Protein AF-A0A7S3MAE5-F1 (afdb_monomer)

Nearest PDB structures (foldseek):
  1v18-assembly1_A  TM=5.798E-01  e=2.190E-03  Mus musculus
  4ev9-assembly1_A  TM=6.080E-01  e=3.675E-03  Mus musculus
  1g3j-assembly1_A  TM=5.893E-01  e=3.520E-03  Homo sapiens
  1i7x-assembly1_A  TM=5.727E-01  e=1.285E-02  Mus musculus
  2z6g-assembly1_A  TM=5.104E-01  e=5.419E-03  Danio rerio

Structure (mmCIF, N/CA/C/O backbone):
data_AF-A0A7S3MAE5-F1
#
_entry.id   AF-A0A7S3MAE5-F1
#
loop_
_atom_site.group_PDB
_atom_site.id
_atom_site.type_symbol
_atom_site.label_atom_id
_atom_site.label_alt_id
_atom_site.label_comp_id
_atom_site.label_asym_id
_atom_site.label_entity_id
_atom_site.label_seq_id
_atom_site.pdbx_PDB_ins_code
_atom_site.Cartn_x
_atom_site.Cartn_y
_atom_site.Cartn_z
_atom_site.occupancy
_atom_site.B_iso_or_equiv
_atom_site.auth_seq_id
_atom_site.auth_comp_id
_atom_site.auth_asym_id
_atom_site.auth_atom_id
_atom_site.pdbx_PDB_model_num
ATOM 1 N N . GLY A 1 1 ? -24.961 5.293 32.831 1.00 80.75 1 GLY A N 1
ATOM 2 C CA . GLY A 1 1 ? -24.170 4.052 32.929 1.00 80.75 1 GLY A CA 1
ATOM 3 C C . GLY A 1 1 ? -23.014 4.061 31.948 1.00 80.75 1 GLY A C 1
ATOM 4 O O . GLY A 1 1 ? -22.054 4.771 32.195 1.00 80.75 1 GLY A O 1
ATOM 5 N N . LYS A 1 2 ? -23.144 3.361 30.811 1.00 87.31 2 LYS A N 1
ATOM 6 C CA . LYS A 1 2 ? -22.060 3.075 29.839 1.00 87.31 2 LYS A CA 1
ATOM 7 C C . LYS A 1 2 ? -21.151 4.261 29.472 1.00 87.31 2 LYS A C 1
ATOM 9 O O . LYS A 1 2 ? -19.937 4.125 29.546 1.00 87.31 2 LYS A O 1
ATOM 14 N N . LEU A 1 3 ? -21.720 5.426 29.139 1.00 88.69 3 LEU A N 1
ATOM 15 C CA . LEU A 1 3 ? -20.933 6.616 28.774 1.00 88.69 3 LEU A CA 1
ATOM 16 C C . LEU A 1 3 ? -20.033 7.115 29.919 1.00 88.69 3 LEU A C 1
ATOM 18 O O . LEU A 1 3 ? -18.898 7.508 29.683 1.00 88.69 3 LEU A O 1
ATOM 22 N N . LEU A 1 4 ? -20.531 7.099 31.157 1.00 90.81 4 LEU A N 1
ATOM 23 C CA . LEU A 1 4 ? -19.737 7.500 32.318 1.00 90.81 4 LEU A CA 1
ATOM 24 C C . LEU A 1 4 ? -18.592 6.505 32.542 1.00 90.81 4 LEU A C 1
ATOM 26 O O . LEU A 1 4 ? -17.452 6.917 32.712 1.00 90.81 4 LEU A O 1
ATOM 30 N N . THR A 1 5 ? -18.889 5.204 32.459 1.00 89.25 5 THR A N 1
ATOM 31 C CA . THR A 1 5 ? -17.893 4.135 32.591 1.00 89.25 5 THR A CA 1
ATOM 32 C C . THR A 1 5 ? -16.776 4.268 31.560 1.00 89.25 5 THR A C 1
ATOM 34 O O . THR A 1 5 ? -15.610 4.235 31.939 1.00 89.25 5 THR A O 1
ATOM 37 N N . ILE A 1 6 ? -17.102 4.473 30.277 1.00 93.50 6 ILE A N 1
ATOM 38 C CA . ILE A 1 6 ? -16.064 4.578 29.245 1.00 93.50 6 ILE A CA 1
ATOM 39 C C . ILE A 1 6 ? -15.251 5.873 29.358 1.00 93.50 6 ILE A C 1
ATOM 41 O O . ILE A 1 6 ? -14.051 5.848 29.128 1.00 93.50 6 ILE A O 1
ATOM 45 N N . LYS A 1 7 ? -15.856 6.989 29.789 1.00 91.69 7 LYS A N 1
ATOM 46 C CA . LYS A 1 7 ? -15.109 8.227 30.074 1.00 91.69 7 LYS A CA 1
ATOM 47 C C . LYS A 1 7 ? -14.104 8.036 31.209 1.00 91.69 7 LYS A C 1
ATOM 49 O O . LYS A 1 7 ? -12.976 8.507 31.113 1.00 91.69 7 LYS A O 1
ATOM 54 N N . ILE A 1 8 ? -14.507 7.329 32.265 1.00 89.56 8 ILE A N 1
ATOM 55 C CA . ILE A 1 8 ? -13.621 6.984 33.380 1.00 89.56 8 ILE A CA 1
ATOM 56 C C . ILE A 1 8 ? -12.473 6.103 32.879 1.00 89.56 8 ILE A C 1
ATOM 58 O O . ILE A 1 8 ? -11.316 6.432 33.118 1.00 89.56 8 ILE A O 1
ATOM 62 N N . ILE A 1 9 ? -12.782 5.038 32.131 1.00 89.69 9 ILE A N 1
ATOM 63 C CA . ILE A 1 9 ? -11.780 4.158 31.510 1.00 89.69 9 ILE A CA 1
ATOM 64 C C . ILE A 1 9 ? -10.793 4.957 30.649 1.00 89.69 9 ILE A C 1
ATOM 66 O O . ILE A 1 9 ? -9.587 4.816 30.821 1.00 89.69 9 ILE A O 1
ATOM 70 N N . HIS A 1 10 ? -11.294 5.820 29.767 1.00 90.88 10 HIS A N 1
ATOM 71 C CA . HIS A 1 10 ? -10.468 6.647 28.892 1.00 90.88 10 HIS A CA 1
ATOM 72 C C . HIS A 1 10 ? -9.502 7.531 29.692 1.00 90.88 10 HIS A C 1
ATOM 74 O O . HIS A 1 10 ? -8.316 7.585 29.387 1.00 90.88 10 HIS A O 1
ATOM 80 N N . ASN A 1 11 ? -9.979 8.170 30.764 1.00 87.56 11 ASN A N 1
ATOM 81 C CA . ASN A 1 11 ? -9.131 8.996 31.625 1.00 87.56 11 ASN A CA 1
ATOM 82 C C . ASN A 1 11 ? -8.084 8.177 32.395 1.00 87.56 11 ASN A C 1
ATOM 84 O O . ASN A 1 11 ? -6.965 8.650 32.577 1.00 87.56 11 ASN A O 1
ATOM 88 N N . PHE A 1 12 ? -8.419 6.959 32.833 1.00 85.00 12 PHE A N 1
ATOM 89 C CA . PHE A 1 12 ? -7.442 6.053 33.447 1.00 85.00 12 PHE A CA 1
ATOM 90 C C . PHE A 1 12 ? -6.348 5.641 32.461 1.00 85.00 12 PHE A C 1
ATOM 92 O O . PHE A 1 12 ? -5.179 5.564 32.836 1.00 85.00 12 PHE A O 1
ATOM 99 N N . MET A 1 13 ? -6.707 5.442 31.193 1.00 84.06 13 MET A N 1
ATOM 100 C CA . MET A 1 13 ? -5.747 5.105 30.146 1.00 84.06 13 MET A CA 1
ATOM 101 C C . MET A 1 13 ? -4.757 6.234 29.851 1.00 84.06 13 MET A C 1
ATOM 103 O O . MET A 1 13 ? -3.640 5.953 29.428 1.00 84.06 13 MET A O 1
ATOM 107 N N . SER A 1 14 ? -5.085 7.493 30.149 1.00 77.94 14 SER A N 1
ATOM 108 C CA . SER A 1 14 ? -4.135 8.612 30.060 1.00 77.94 14 SER A CA 1
ATOM 109 C C . SER A 1 14 ? -2.916 8.456 30.987 1.00 77.94 14 SER A C 1
ATOM 111 O O . SER A 1 14 ? -1.881 9.066 30.738 1.00 77.94 14 SER A O 1
ATOM 113 N N . ALA A 1 15 ? -3.024 7.635 32.040 1.00 79.25 15 ALA A N 1
ATOM 114 C CA . ALA A 1 15 ? -1.955 7.303 32.987 1.00 79.25 15 ALA A CA 1
ATOM 115 C C . ALA A 1 15 ? -1.579 5.808 32.921 1.00 79.25 15 ALA A C 1
ATOM 117 O O . ALA A 1 15 ? -1.273 5.175 33.939 1.00 79.25 15 ALA A O 1
ATOM 118 N N . SER A 1 16 ? -1.622 5.226 31.720 1.00 73.56 16 SER A N 1
ATOM 119 C CA . SER A 1 16 ? -1.528 3.781 31.491 1.00 73.56 16 SER A CA 1
ATOM 120 C C . SER A 1 16 ? -0.290 3.112 32.097 1.00 73.56 16 SER A C 1
ATOM 122 O O . SER A 1 16 ? -0.386 1.968 32.547 1.00 73.56 16 SER A O 1
ATOM 124 N N . SER A 1 17 ? 0.852 3.800 32.180 1.00 75.25 17 SER A N 1
ATOM 125 C CA . SER A 1 17 ? 2.107 3.273 32.744 1.00 75.25 17 SER A CA 1
ATOM 126 C C . SER A 1 17 ? 1.988 2.810 34.201 1.00 75.25 17 SER A C 1
ATOM 128 O O . SER A 1 17 ? 2.774 1.979 34.649 1.00 75.25 17 SER A O 1
ATOM 130 N N . THR A 1 18 ? 0.983 3.298 34.931 1.00 82.44 18 THR A N 1
ATOM 131 C CA . THR A 1 18 ? 0.720 2.938 36.334 1.00 82.44 18 THR A CA 1
ATOM 132 C C . THR A 1 18 ? -0.248 1.761 36.499 1.00 82.44 18 THR A C 1
ATOM 134 O O . THR A 1 18 ? -0.399 1.228 37.598 1.00 82.44 18 THR A O 1
ATOM 137 N N . MET A 1 19 ? -0.902 1.317 35.419 1.00 88.00 19 MET A N 1
ATOM 138 C CA . MET A 1 19 ? -1.870 0.221 35.467 1.00 88.00 19 MET A CA 1
ATOM 139 C C . MET A 1 19 ? -1.184 -1.144 35.480 1.00 88.00 19 MET A C 1
ATOM 141 O O . MET A 1 19 ? -0.329 -1.439 34.642 1.00 88.00 19 MET A O 1
ATOM 145 N N . THR A 1 20 ? -1.648 -2.032 36.360 1.00 91.50 20 THR A N 1
ATOM 146 C CA . THR A 1 20 ? -1.251 -3.447 36.340 1.00 91.50 20 THR A CA 1
ATOM 147 C C . THR A 1 20 ? -1.777 -4.157 35.084 1.00 91.50 20 THR A C 1
ATOM 149 O O . THR A 1 20 ? -2.743 -3.712 34.458 1.00 91.50 20 THR A O 1
ATOM 152 N N . LYS A 1 21 ? -1.178 -5.300 34.714 1.00 92.25 21 LYS A N 1
ATOM 153 C CA . LYS A 1 21 ? -1.652 -6.113 33.573 1.00 92.25 21 LYS A CA 1
ATOM 154 C C . LYS A 1 21 ? -3.111 -6.558 33.732 1.00 92.25 21 LYS A C 1
ATOM 156 O O . LYS A 1 21 ? -3.867 -6.460 32.775 1.00 92.25 21 LYS A O 1
ATOM 161 N N . ALA A 1 22 ? -3.514 -6.962 34.938 1.00 93.88 22 ALA A N 1
ATOM 162 C CA . ALA A 1 22 ? -4.886 -7.384 35.226 1.00 93.88 22 ALA A CA 1
ATOM 163 C C . ALA A 1 22 ? -5.899 -6.237 35.065 1.00 93.88 22 ALA A C 1
ATOM 165 O O . ALA A 1 22 ? -6.974 -6.432 34.501 1.00 93.88 22 ALA A O 1
ATOM 166 N N . MET A 1 23 ? -5.544 -5.025 35.513 1.00 93.38 23 MET A N 1
ATOM 167 C CA . MET A 1 23 ? -6.382 -3.841 35.301 1.00 93.38 23 MET A CA 1
ATOM 168 C C . MET A 1 23 ? -6.520 -3.530 33.812 1.00 93.38 23 MET A C 1
ATOM 170 O O . MET A 1 23 ? -7.631 -3.313 33.341 1.00 93.38 23 MET A O 1
ATOM 174 N N . PHE A 1 24 ? -5.411 -3.558 33.068 1.00 94.38 24 PHE A N 1
ATOM 175 C CA . PHE A 1 24 ? -5.425 -3.325 31.625 1.00 94.38 24 PHE A CA 1
ATOM 176 C C . PHE A 1 24 ? -6.313 -4.341 30.898 1.00 94.38 24 PHE A C 1
ATOM 178 O O . PHE A 1 24 ?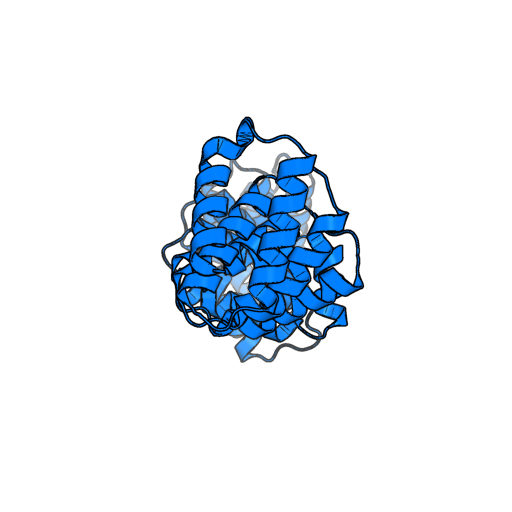 -7.178 -3.952 30.119 1.00 94.38 24 PHE A O 1
ATOM 185 N N . GLU A 1 25 ? -6.152 -5.633 31.186 1.00 95.69 25 GLU A N 1
ATOM 186 C CA . GLU A 1 25 ? -6.973 -6.695 30.601 1.00 95.69 25 GLU A CA 1
ATOM 187 C C . GLU A 1 25 ? -8.469 -6.479 30.864 1.00 95.69 25 GLU A C 1
ATOM 189 O O . GLU A 1 25 ? -9.268 -6.483 29.924 1.00 95.69 25 GLU A O 1
ATOM 194 N N . MET A 1 26 ? -8.845 -6.203 32.117 1.00 95.06 26 MET A N 1
ATOM 195 C CA . MET A 1 26 ? -10.233 -5.905 32.476 1.00 95.06 26 MET A CA 1
ATOM 196 C C . MET A 1 26 ? -10.765 -4.697 31.700 1.00 95.06 26 MET A C 1
ATOM 198 O O . MET A 1 26 ? -11.881 -4.721 31.184 1.00 95.06 26 MET A O 1
ATOM 202 N N . THR A 1 27 ? -9.955 -3.651 31.561 1.00 95.25 27 THR A N 1
ATOM 203 C CA . THR A 1 27 ? -10.311 -2.448 30.813 1.00 95.25 27 THR A CA 1
ATOM 204 C C . THR A 1 27 ? -10.541 -2.730 29.321 1.00 95.25 27 THR A C 1
ATOM 206 O O . THR A 1 27 ? -11.507 -2.208 28.750 1.00 95.25 27 THR A O 1
ATOM 209 N N . VAL A 1 28 ? -9.740 -3.600 28.693 1.00 96.25 28 VAL A N 1
ATOM 210 C CA . VAL A 1 28 ? -9.968 -4.049 27.305 1.00 96.25 28 VAL A CA 1
ATOM 211 C C . VAL A 1 28 ? -11.283 -4.827 27.193 1.00 96.25 28 VAL A C 1
ATOM 213 O O . VAL A 1 28 ? -12.107 -4.536 26.320 1.00 96.25 28 VAL A O 1
ATOM 216 N N . VAL A 1 29 ? -11.520 -5.786 28.091 1.00 96.56 29 VAL A N 1
ATOM 217 C CA . VAL A 1 29 ? -12.746 -6.603 28.099 1.00 96.56 29 VAL A CA 1
ATOM 218 C C . VAL A 1 29 ? -13.988 -5.729 28.293 1.00 96.56 29 VAL A C 1
ATOM 220 O O . VAL A 1 29 ? -14.937 -5.825 27.518 1.00 96.56 29 VAL A O 1
ATOM 223 N N . MET A 1 30 ? -13.971 -4.810 29.259 1.00 96.50 30 MET A N 1
ATOM 224 C CA . MET A 1 30 ? -15.086 -3.889 29.491 1.00 96.50 30 MET A CA 1
ATOM 225 C C . MET A 1 30 ? -15.342 -2.986 28.282 1.00 96.50 30 MET A C 1
ATOM 227 O O . MET A 1 30 ? -16.490 -2.806 27.881 1.00 96.50 30 MET A O 1
ATOM 231 N N . THR A 1 31 ? -14.289 -2.433 27.674 1.00 97.31 31 THR A N 1
ATOM 232 C CA . THR A 1 31 ? -14.425 -1.554 26.503 1.00 97.31 31 THR A CA 1
ATOM 233 C C . THR A 1 31 ? -15.064 -2.292 25.329 1.00 97.31 31 THR A C 1
ATOM 235 O O . THR A 1 31 ? -16.046 -1.817 24.763 1.00 97.31 31 THR A O 1
ATOM 238 N N . THR A 1 32 ? -14.562 -3.483 24.997 1.00 97.06 32 THR A N 1
ATOM 239 C CA . THR A 1 32 ? -15.078 -4.303 23.885 1.00 97.06 32 THR A CA 1
ATOM 240 C C . THR A 1 32 ? -16.521 -4.767 24.129 1.00 97.06 32 THR A C 1
ATOM 242 O O . THR A 1 32 ? -17.349 -4.742 23.218 1.00 97.06 32 THR A O 1
ATOM 245 N N . GLN A 1 33 ? -16.897 -5.077 25.374 1.00 96.38 33 GLN A N 1
ATOM 246 C CA . GLN A 1 33 ? -18.297 -5.325 25.740 1.00 96.38 33 GLN A CA 1
ATOM 247 C C . GLN A 1 33 ? -19.184 -4.083 25.565 1.00 96.38 33 GLN A C 1
ATOM 249 O O . GLN A 1 33 ? -20.307 -4.192 25.070 1.00 96.38 33 GLN A O 1
ATOM 254 N N . ILE A 1 34 ? -18.703 -2.894 25.947 1.00 96.94 34 ILE A N 1
ATOM 255 C CA . ILE A 1 34 ? -19.463 -1.647 25.777 1.00 96.94 34 ILE A CA 1
ATOM 256 C C . ILE A 1 34 ? -19.692 -1.351 24.292 1.00 96.94 34 ILE A C 1
ATOM 258 O O . ILE A 1 34 ? -20.808 -0.951 23.957 1.00 96.94 34 ILE A O 1
ATOM 262 N N . VAL A 1 35 ? -18.706 -1.591 23.418 1.00 97.12 35 VAL A N 1
ATOM 263 C CA . VAL A 1 35 ? -18.872 -1.462 21.957 1.00 97.12 35 VAL A CA 1
ATOM 264 C C . VAL A 1 35 ? -20.048 -2.310 21.478 1.00 97.12 35 VAL A C 1
ATOM 266 O O . VAL A 1 35 ? -20.985 -1.775 20.893 1.00 97.12 35 VAL A O 1
ATOM 269 N N . ASN A 1 36 ? -20.058 -3.601 21.818 1.00 93.38 36 ASN A N 1
ATOM 270 C CA . ASN A 1 36 ? -21.101 -4.541 21.388 1.00 93.38 36 ASN A CA 1
ATOM 271 C C . ASN A 1 36 ? -22.507 -4.193 21.901 1.00 93.38 36 ASN A C 1
ATOM 273 O O . ASN A 1 36 ? -23.511 -4.565 21.297 1.00 93.38 36 ASN A O 1
ATOM 277 N N . LEU A 1 37 ? -22.599 -3.484 23.027 1.00 94.31 37 LEU A N 1
ATOM 278 C CA . LEU A 1 37 ? -23.868 -3.151 23.670 1.00 94.31 37 LEU A CA 1
ATOM 279 C C . LEU A 1 37 ? -24.317 -1.704 23.432 1.00 94.31 37 LEU A C 1
ATOM 281 O O . LEU A 1 37 ? -25.379 -1.313 23.935 1.00 94.31 37 LEU A O 1
ATOM 285 N N . SER A 1 38 ? -23.507 -0.866 22.788 1.00 92.94 38 SER A N 1
ATOM 286 C CA . SER A 1 38 ? -23.792 0.558 22.621 1.00 92.94 38 SER A CA 1
ATOM 287 C C . SER A 1 38 ? -24.291 0.863 21.215 1.00 92.94 38 SER A C 1
ATOM 289 O O . SER A 1 38 ? -23.728 0.412 20.230 1.00 92.94 38 SER A O 1
ATOM 291 N N . LYS A 1 39 ? -25.325 1.704 21.130 1.00 91.06 39 LYS A N 1
ATOM 292 C CA . LYS A 1 39 ? -25.789 2.328 19.878 1.00 91.06 39 LYS A CA 1
ATOM 293 C C . LYS A 1 39 ? -25.543 3.839 19.852 1.00 91.06 39 LYS A C 1
ATOM 295 O O . LYS A 1 39 ? -25.919 4.512 18.904 1.00 91.06 39 LYS A O 1
ATOM 300 N N . LYS A 1 40 ? -24.988 4.395 20.936 1.00 93.62 40 LYS A N 1
ATOM 301 C CA . LYS A 1 40 ? -24.759 5.837 21.073 1.00 93.62 40 LYS A CA 1
ATOM 302 C C . LYS A 1 40 ? -23.393 6.187 20.505 1.00 93.62 40 LYS A C 1
ATOM 304 O O . LYS A 1 40 ? -22.388 5.743 21.059 1.00 93.62 40 LYS A O 1
ATOM 309 N N . GLU A 1 41 ? -23.383 7.036 19.488 1.00 92.62 41 GLU A N 1
ATOM 310 C CA . GLU A 1 41 ? -22.195 7.509 18.768 1.00 92.62 41 GLU A CA 1
ATOM 311 C C . GLU A 1 41 ? -21.095 8.010 19.710 1.00 92.62 41 GLU A C 1
ATOM 313 O O . GLU A 1 41 ? -20.021 7.424 19.758 1.00 92.62 41 GLU A O 1
ATOM 318 N N . VAL A 1 42 ? -21.410 8.954 20.606 1.00 94.44 42 VAL A N 1
ATOM 319 C CA . VAL A 1 42 ? -20.448 9.475 21.600 1.00 94.44 42 VAL A CA 1
ATOM 320 C C . VAL A 1 42 ? -19.839 8.364 22.466 1.00 94.44 42 VAL A C 1
ATOM 322 O O . VAL A 1 42 ? -18.678 8.425 22.848 1.00 94.44 42 VAL A O 1
ATOM 325 N N . THR A 1 43 ? -20.604 7.320 22.806 1.00 96.19 43 THR A N 1
ATOM 326 C CA . THR A 1 43 ? -20.052 6.196 23.586 1.00 96.19 43 THR A CA 1
ATOM 327 C C . THR A 1 43 ? -19.089 5.363 22.740 1.00 96.19 43 THR A C 1
ATOM 329 O O . THR A 1 43 ? -18.049 4.955 23.251 1.00 96.19 43 THR A O 1
ATOM 332 N N . LEU A 1 44 ? -19.412 5.132 21.464 1.00 96.94 44 LEU A N 1
ATOM 333 C CA . LEU A 1 44 ? -18.556 4.404 20.524 1.00 96.94 44 LEU A CA 1
ATOM 334 C C . LEU A 1 44 ? -17.265 5.172 20.218 1.00 96.94 44 LEU A C 1
ATOM 336 O O . LEU A 1 44 ? -16.214 4.544 20.162 1.00 96.94 44 LEU A O 1
ATOM 340 N N . GLN A 1 45 ? -17.322 6.501 20.150 1.00 96.12 45 GLN A N 1
ATOM 341 C CA . GLN A 1 45 ? -16.158 7.373 19.988 1.00 96.12 45 GLN A CA 1
ATOM 342 C C . GLN A 1 45 ? -15.151 7.227 21.142 1.00 96.12 45 GLN A C 1
ATOM 344 O O . GLN A 1 45 ? -13.955 7.054 20.920 1.00 96.12 45 GLN A O 1
ATOM 349 N N . TYR A 1 46 ? -15.612 7.236 22.398 1.00 96.56 46 TYR A N 1
ATOM 350 C CA . TYR A 1 46 ? -14.717 6.978 23.535 1.00 96.56 46 TYR A CA 1
ATOM 351 C C . TYR A 1 46 ? -14.194 5.538 23.548 1.00 96.56 46 TYR A C 1
ATOM 353 O O . TYR A 1 46 ? -13.052 5.303 23.944 1.00 96.56 46 TYR A O 1
ATOM 361 N N . CYS A 1 47 ? -15.008 4.567 23.120 1.00 97.62 47 CYS A N 1
ATOM 362 C CA . CYS A 1 47 ? -14.554 3.184 23.020 1.00 97.62 47 CYS A CA 1
ATOM 363 C C . CYS A 1 47 ? -13.451 3.036 21.971 1.00 97.62 47 CYS A C 1
ATOM 365 O O . CYS A 1 47 ? -12.425 2.433 22.269 1.00 97.62 47 CYS A O 1
ATOM 367 N N . SER A 1 48 ? -13.630 3.594 20.771 1.00 97.38 48 SER A N 1
ATOM 368 C CA . SER A 1 48 ? -12.637 3.515 19.700 1.00 97.38 48 SER A CA 1
ATOM 369 C C . SER A 1 48 ? -11.331 4.203 20.099 1.00 97.38 48 SER A C 1
ATOM 371 O O . SER A 1 48 ? -10.268 3.622 19.889 1.00 97.38 48 SER A O 1
ATOM 373 N N . ALA A 1 49 ? -11.396 5.354 20.779 1.00 96.88 49 ALA A N 1
ATOM 374 C CA . ALA A 1 49 ? -10.223 6.011 21.358 1.00 96.88 49 ALA A CA 1
ATOM 375 C C . ALA A 1 49 ? -9.463 5.092 22.335 1.00 96.88 49 ALA A C 1
ATOM 377 O O . ALA A 1 49 ? -8.245 4.950 22.237 1.00 96.88 49 ALA A O 1
ATOM 378 N N . CYS A 1 50 ? -10.173 4.394 23.230 1.00 97.06 50 CYS A N 1
ATOM 379 C CA . CYS A 1 50 ? -9.551 3.428 24.141 1.00 97.06 50 CYS A CA 1
ATOM 380 C C . CYS A 1 50 ? -8.912 2.250 23.385 1.00 97.06 50 CYS A C 1
ATOM 382 O O . CYS A 1 50 ? -7.775 1.882 23.675 1.00 97.06 50 CYS A O 1
ATOM 384 N N . LEU A 1 51 ? -9.601 1.683 22.385 1.00 97.50 51 LEU A N 1
ATOM 385 C CA . LEU A 1 51 ? -9.057 0.591 21.564 1.00 97.50 51 LEU A CA 1
ATOM 386 C C . LEU A 1 51 ? -7.791 1.013 20.804 1.00 97.50 51 LEU A C 1
ATOM 388 O O . LEU A 1 51 ? -6.846 0.226 20.690 1.00 97.50 51 LEU A O 1
ATOM 392 N N . HIS A 1 52 ? -7.733 2.265 20.352 1.00 96.94 52 HIS A N 1
ATOM 393 C CA . HIS A 1 52 ? -6.536 2.821 19.737 1.00 96.94 52 HIS A CA 1
ATOM 394 C C . HIS A 1 52 ? -5.362 2.859 20.721 1.00 96.94 52 HIS A C 1
ATOM 396 O O . HIS A 1 52 ? -4.268 2.415 20.380 1.00 96.94 52 HIS A O 1
ATOM 402 N N . MET A 1 53 ? -5.590 3.293 21.964 1.00 95.69 53 MET A N 1
ATOM 403 C CA . MET A 1 53 ? -4.557 3.265 23.007 1.00 95.69 53 MET A CA 1
ATOM 404 C C . MET A 1 53 ? -4.092 1.836 23.316 1.00 95.69 53 MET A C 1
ATOM 406 O O . MET A 1 53 ? -2.890 1.594 23.405 1.00 95.69 53 MET A O 1
ATOM 410 N N . PHE A 1 54 ? -5.012 0.869 23.416 1.00 96.12 54 PHE A N 1
ATOM 411 C CA . PHE A 1 54 ? -4.645 -0.527 23.689 1.00 96.12 54 PHE A CA 1
ATOM 412 C C . PHE A 1 54 ? -3.778 -1.130 22.586 1.00 96.12 54 PHE A C 1
ATOM 414 O O . PHE A 1 54 ? -2.804 -1.823 22.873 1.00 96.12 54 PHE A O 1
ATOM 421 N N . THR A 1 55 ? -4.135 -0.884 21.325 1.00 96.69 55 THR A N 1
ATOM 422 C CA . THR A 1 55 ? -3.385 -1.409 20.174 1.00 96.69 55 THR A CA 1
ATOM 423 C C . THR A 1 55 ? -2.049 -0.696 19.986 1.00 96.69 55 THR A C 1
ATOM 425 O O . THR A 1 55 ? -1.083 -1.336 19.579 1.00 96.69 55 THR A O 1
ATOM 428 N N . LYS A 1 56 ? -1.964 0.593 20.343 1.00 94.94 56 LYS A N 1
ATOM 429 C CA . LYS A 1 56 ? -0.710 1.355 20.374 1.00 94.94 56 LYS A CA 1
ATOM 430 C C . LYS A 1 56 ? 0.262 0.831 21.436 1.00 94.94 56 LYS A C 1
ATOM 432 O O . LYS A 1 56 ? 1.460 0.822 21.200 1.00 94.94 56 LYS A O 1
ATOM 437 N N . GLU A 1 57 ? -0.246 0.351 22.570 1.00 93.88 57 GLU A N 1
ATOM 438 C CA . GLU A 1 57 ? 0.547 -0.356 23.592 1.00 93.88 57 GLU A CA 1
ATOM 439 C C . GLU A 1 57 ? 0.778 -1.841 23.273 1.00 93.88 57 GLU A C 1
ATOM 441 O O . GLU A 1 57 ? 1.109 -2.625 24.166 1.00 93.88 57 GLU A O 1
ATOM 446 N N . GLU A 1 58 ? 0.546 -2.261 22.025 1.00 95.06 58 GLU A N 1
ATOM 447 C CA . GLU A 1 58 ? 0.724 -3.647 21.577 1.00 95.06 58 GLU A CA 1
ATOM 448 C C . GLU A 1 58 ? -0.005 -4.654 22.473 1.00 95.06 58 GLU A C 1
ATOM 450 O O . GLU A 1 58 ? 0.480 -5.761 22.730 1.00 95.06 58 GLU A O 1
ATOM 455 N N . ILE A 1 59 ? -1.162 -4.246 23.018 1.00 94.88 59 ILE A N 1
ATOM 456 C CA . ILE A 1 59 ? -1.972 -5.006 23.982 1.00 94.88 59 ILE A CA 1
ATOM 457 C C . ILE A 1 59 ? -1.145 -5.600 25.141 1.00 94.88 59 ILE A C 1
ATOM 459 O O . ILE A 1 59 ? -1.536 -6.598 25.749 1.00 94.88 59 ILE A O 1
ATOM 463 N N . ARG A 1 60 ? 0.019 -5.000 25.441 1.00 93.62 60 ARG A N 1
ATOM 464 C CA . ARG A 1 60 ? 1.022 -5.453 26.419 1.00 93.62 60 ARG A CA 1
ATOM 465 C C . ARG A 1 60 ? 1.399 -6.932 26.271 1.00 93.62 60 ARG A C 1
ATOM 467 O O . ARG A 1 60 ? 1.626 -7.628 27.267 1.00 93.62 60 ARG A O 1
ATOM 474 N N . GLY A 1 61 ? 1.419 -7.422 25.030 1.00 92.62 61 GLY A N 1
ATOM 475 C CA . GLY A 1 61 ? 1.728 -8.811 24.683 1.00 92.62 61 GLY A CA 1
ATOM 476 C C . GLY A 1 61 ? 0.596 -9.818 24.932 1.00 92.62 61 GLY A C 1
ATOM 477 O O . GLY A 1 61 ? 0.771 -11.005 24.660 1.00 92.62 61 GLY A O 1
ATOM 478 N N . MET A 1 62 ? -0.576 -9.390 25.416 1.00 94.94 62 MET A N 1
ATOM 479 C CA . MET A 1 62 ? -1.722 -10.267 25.699 1.00 94.94 62 MET A CA 1
ATOM 480 C C . MET A 1 62 ? -2.532 -10.560 24.430 1.00 94.94 62 MET A C 1
ATOM 482 O O . MET A 1 62 ? -3.640 -10.060 24.242 1.00 94.94 62 MET A O 1
ATOM 486 N N . LYS A 1 63 ? -1.967 -11.384 23.538 1.00 91.62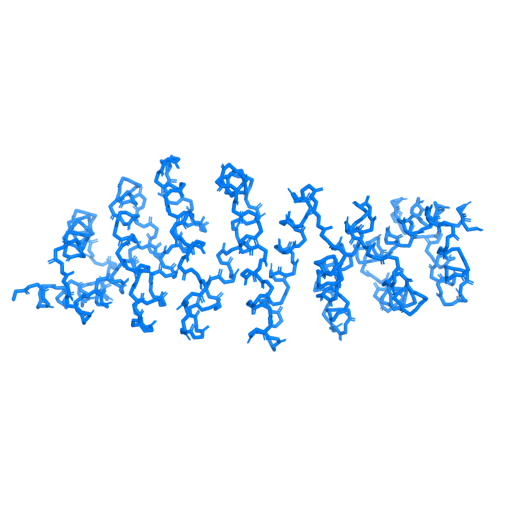 63 LYS A N 1
ATOM 487 C CA . LYS A 1 63 ? -2.503 -11.656 22.189 1.00 91.62 63 LYS A CA 1
ATOM 488 C C . LYS A 1 63 ? -3.949 -12.163 22.145 1.00 91.62 63 LYS A C 1
ATOM 490 O O . LYS A 1 63 ? -4.635 -11.931 21.152 1.00 91.62 63 LYS A O 1
ATOM 495 N N . HIS A 1 64 ? -4.447 -12.821 23.195 1.00 93.44 64 HIS A N 1
ATOM 496 C CA . HIS A 1 64 ? -5.848 -13.262 23.251 1.00 93.44 64 HIS A CA 1
ATOM 497 C C . HIS A 1 64 ? -6.834 -12.087 23.231 1.00 93.44 64 HIS A C 1
ATOM 499 O O . HIS A 1 64 ? -7.934 -12.223 22.700 1.00 93.44 64 HIS A O 1
ATOM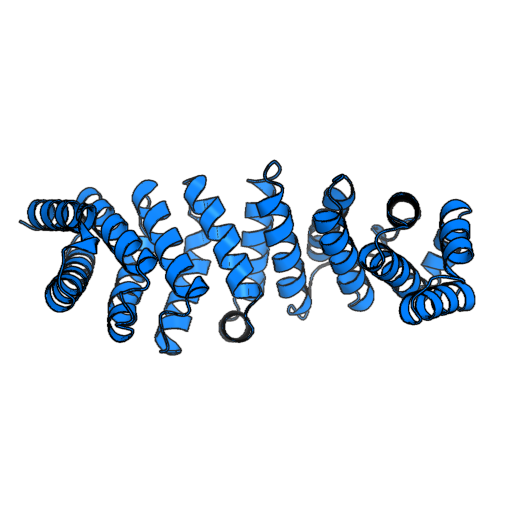 505 N N . LEU A 1 65 ? -6.428 -10.912 23.724 1.00 96.38 65 LEU A N 1
ATOM 506 C CA . LEU A 1 65 ? -7.259 -9.708 23.725 1.00 96.38 65 LEU A CA 1
ATOM 507 C C . LEU A 1 65 ? -7.467 -9.123 22.326 1.00 96.38 65 LEU A C 1
ATOM 509 O O . LEU A 1 65 ? -8.493 -8.485 22.088 1.00 96.38 65 LEU A O 1
ATOM 513 N N . ALA A 1 66 ? -6.558 -9.386 21.379 1.00 96.56 66 ALA A N 1
ATOM 514 C CA . ALA A 1 66 ? -6.714 -8.950 19.992 1.00 96.56 66 ALA A CA 1
ATOM 515 C C . ALA A 1 66 ? -8.016 -9.477 19.369 1.00 96.56 66 ALA A C 1
ATOM 517 O O . ALA A 1 66 ? -8.638 -8.782 18.571 1.00 96.56 66 ALA A O 1
ATOM 518 N N . LEU A 1 67 ? -8.463 -10.674 19.769 1.00 95.81 67 LEU A N 1
ATOM 519 C CA . LEU A 1 67 ? -9.698 -11.286 19.270 1.00 95.81 67 LEU A CA 1
ATOM 520 C C . LEU A 1 67 ? -10.923 -10.415 19.596 1.00 95.81 67 LEU A C 1
ATOM 522 O O . LEU A 1 67 ? -11.738 -10.147 18.715 1.00 95.81 67 LEU A O 1
ATOM 526 N N . ASN A 1 68 ? -11.001 -9.911 20.832 1.00 95.88 68 ASN A N 1
ATOM 527 C CA . ASN A 1 68 ? -12.098 -9.056 21.297 1.00 95.88 68 ASN A CA 1
ATOM 528 C C . ASN A 1 68 ? -12.086 -7.685 20.604 1.00 95.88 68 ASN A C 1
ATOM 530 O O . ASN A 1 68 ? -13.139 -7.117 20.297 1.00 95.88 68 ASN A O 1
ATOM 534 N N . ILE A 1 69 ? -10.887 -7.149 20.350 1.00 97.50 69 ILE A N 1
ATOM 535 C CA . ILE A 1 69 ? -10.712 -5.887 19.622 1.00 97.50 69 ILE A CA 1
ATOM 536 C C . ILE A 1 69 ? -11.176 -6.053 18.173 1.00 97.50 69 ILE A C 1
ATOM 538 O O . ILE A 1 69 ? -11.950 -5.228 17.695 1.00 97.50 69 ILE A O 1
ATOM 542 N N . ILE A 1 70 ? -10.774 -7.134 17.496 1.00 97.19 70 ILE A N 1
ATOM 543 C CA . ILE A 1 70 ? -11.195 -7.425 16.117 1.00 97.19 70 ILE A CA 1
ATOM 544 C C . ILE A 1 70 ? -12.715 -7.565 16.019 1.00 97.19 70 ILE A C 1
ATOM 546 O O . ILE A 1 70 ? -13.324 -7.001 15.113 1.00 97.19 70 ILE A O 1
ATOM 550 N N . ASP A 1 71 ? -13.350 -8.252 16.970 1.00 95.88 71 ASP A N 1
ATOM 551 C CA . ASP A 1 71 ? -14.811 -8.369 16.983 1.00 95.88 71 ASP A CA 1
ATOM 552 C C . ASP A 1 71 ? -15.501 -7.010 17.127 1.00 95.88 71 ASP A C 1
ATOM 554 O O . ASP A 1 71 ? -16.502 -6.749 16.461 1.00 95.88 71 ASP A O 1
ATOM 558 N N . SER A 1 72 ? -14.911 -6.108 17.912 1.00 97.38 72 SER A N 1
ATOM 559 C CA . SER A 1 72 ? -15.398 -4.734 18.064 1.00 97.38 72 SER A CA 1
ATOM 560 C C . SER A 1 72 ? -15.242 -3.907 16.778 1.00 97.38 72 SER A C 1
ATOM 562 O O . SER A 1 72 ? -16.069 -3.032 16.511 1.00 97.38 72 SER A O 1
ATOM 564 N N . MET A 1 73 ? -14.228 -4.188 15.946 1.00 96.44 73 MET A N 1
ATOM 565 C CA . MET A 1 73 ? -14.005 -3.465 14.682 1.00 96.44 73 MET A CA 1
ATOM 566 C C . MET A 1 73 ? -15.142 -3.658 13.677 1.00 96.44 73 MET A C 1
ATOM 568 O O . MET A 1 73 ? -15.415 -2.742 12.906 1.00 96.44 73 MET A O 1
ATOM 572 N N . ARG A 1 74 ? -15.873 -4.779 13.733 1.00 92.56 74 ARG A N 1
ATOM 573 C CA . ARG A 1 74 ? -17.065 -5.000 12.891 1.00 92.56 74 ARG A CA 1
ATOM 574 C C . ARG A 1 74 ? -18.145 -3.939 13.085 1.00 92.56 74 ARG A C 1
ATOM 576 O O . ARG A 1 74 ? -18.919 -3.692 12.173 1.00 92.56 74 ARG A O 1
ATOM 583 N N . ILE A 1 75 ? -18.215 -3.348 14.277 1.00 95.44 75 ILE A N 1
ATOM 584 C CA . ILE A 1 75 ? -19.145 -2.259 14.585 1.00 95.44 75 ILE A CA 1
ATOM 585 C C . ILE A 1 75 ? -18.466 -0.925 14.292 1.00 95.44 75 ILE A C 1
ATOM 587 O O . ILE A 1 75 ? -19.012 -0.096 13.572 1.00 95.44 75 ILE A O 1
ATOM 591 N N . LEU A 1 76 ? -17.259 -0.715 14.818 1.00 96.94 76 LEU A N 1
ATOM 592 C CA . LEU A 1 76 ? -16.613 0.599 14.779 1.00 96.94 76 LEU A CA 1
ATOM 593 C C . LEU A 1 76 ? -16.236 1.062 13.367 1.00 96.94 76 LEU A C 1
ATOM 595 O O . LEU A 1 76 ? -16.319 2.256 13.098 1.00 96.94 76 LEU A O 1
ATOM 599 N N . LEU A 1 77 ? -15.885 0.146 12.458 1.00 96.12 77 LEU A N 1
ATOM 600 C CA . LEU A 1 77 ? -15.597 0.484 11.058 1.00 96.12 77 LEU A CA 1
ATOM 601 C C . LEU A 1 77 ? -16.851 0.894 10.266 1.00 96.12 77 LEU A C 1
ATOM 603 O O . LEU A 1 77 ? -16.726 1.502 9.209 1.00 96.12 77 LEU A O 1
ATOM 607 N N . THR A 1 78 ? -18.054 0.598 10.771 1.00 94.81 78 THR A N 1
ATOM 608 C CA . THR A 1 78 ? -19.322 1.007 10.136 1.00 94.81 78 THR A CA 1
ATOM 609 C C . THR A 1 78 ? -19.772 2.410 10.546 1.00 94.81 78 THR A C 1
ATOM 611 O O . THR A 1 78 ? -20.708 2.953 9.962 1.00 94.81 78 THR A O 1
ATOM 614 N N . CYS A 1 79 ? -19.131 3.000 11.558 1.00 94.56 79 CYS A N 1
ATOM 615 C CA . CYS A 1 79 ? -19.493 4.316 12.063 1.00 94.56 79 CYS A CA 1
ATOM 616 C C . CYS A 1 79 ? -19.154 5.419 11.048 1.00 94.56 79 CYS A C 1
ATOM 618 O O . CYS A 1 79 ? -18.120 5.383 10.380 1.00 94.56 79 CYS A O 1
ATOM 620 N N . SER A 1 80 ? -20.014 6.435 10.975 1.00 92.69 80 SER A N 1
ATOM 621 C CA . SER A 1 80 ? -19.826 7.622 10.131 1.00 92.69 80 SER A CA 1
ATOM 622 C C . SER A 1 80 ? -19.108 8.775 10.836 1.00 92.69 80 SER A C 1
ATOM 624 O O . SER A 1 80 ? -18.644 9.691 10.168 1.00 92.69 80 SER A O 1
ATOM 626 N N . ASP A 1 81 ? -19.030 8.752 12.171 1.00 94.31 81 ASP A N 1
ATOM 627 C CA . ASP A 1 81 ? -18.339 9.780 12.958 1.00 94.31 81 ASP A CA 1
ATOM 628 C C . ASP A 1 81 ? -16.839 9.837 12.601 1.00 94.31 81 ASP A C 1
ATOM 630 O O . ASP A 1 81 ? -16.150 8.825 12.782 1.00 94.31 81 ASP A O 1
ATOM 634 N N . PRO A 1 82 ? -16.302 10.993 12.162 1.00 94.00 82 PRO A N 1
ATOM 635 C CA . PRO A 1 82 ? -14.904 11.138 11.752 1.00 94.00 82 PRO A CA 1
ATOM 636 C C . PRO A 1 82 ? -13.886 10.674 12.800 1.00 94.00 82 PRO A C 1
ATOM 638 O O . PRO A 1 82 ? -12.927 9.974 12.473 1.00 94.00 82 PRO A O 1
ATOM 641 N N . LEU A 1 83 ? -14.103 11.003 14.078 1.00 95.00 83 LEU A N 1
ATOM 642 C CA . LEU A 1 83 ? -13.175 10.623 15.148 1.00 95.00 83 LEU A CA 1
ATOM 643 C C . LEU A 1 83 ? -13.225 9.119 15.420 1.00 95.00 83 LEU A C 1
ATOM 645 O O . LEU A 1 83 ? -12.189 8.478 15.607 1.00 95.00 83 LEU A O 1
ATOM 649 N N . THR A 1 84 ? -14.420 8.530 15.396 1.00 96.38 84 THR A N 1
ATOM 650 C CA . THR A 1 84 ? -14.582 7.081 15.508 1.00 96.38 84 THR A CA 1
ATOM 651 C C . THR A 1 84 ? -13.914 6.357 14.343 1.00 96.38 84 THR A C 1
ATOM 653 O O . THR A 1 84 ? -13.195 5.387 14.589 1.00 96.38 84 THR A O 1
ATOM 656 N N . GLN A 1 85 ? -14.085 6.848 13.110 1.00 95.31 85 GLN A N 1
ATOM 657 C CA . GLN A 1 85 ? -13.417 6.323 11.917 1.00 95.31 85 GLN A CA 1
ATOM 658 C C . GLN A 1 85 ? -11.895 6.374 12.059 1.00 95.31 85 GLN A C 1
ATOM 660 O O . GLN A 1 85 ? -11.236 5.347 11.891 1.00 95.31 85 GLN A O 1
ATOM 665 N N . PHE A 1 86 ? -11.339 7.528 12.440 1.00 96.69 86 PHE A N 1
ATOM 666 C CA . PHE A 1 86 ? -9.902 7.695 12.658 1.00 96.69 86 PHE A CA 1
ATOM 667 C C . PHE A 1 86 ? -9.346 6.663 13.639 1.00 96.69 86 PHE A C 1
ATOM 669 O O . PHE A 1 86 ? -8.381 5.958 13.324 1.00 96.69 86 PHE A O 1
ATOM 676 N N . PHE A 1 87 ? -9.970 6.522 14.810 1.00 97.69 87 PHE A N 1
ATOM 677 C CA . PHE A 1 87 ? -9.501 5.572 15.812 1.00 97.69 87 PHE A CA 1
ATOM 678 C C . PHE A 1 87 ? -9.703 4.116 15.391 1.00 97.69 87 PHE A C 1
ATOM 680 O O . PHE A 1 87 ? -8.836 3.291 15.675 1.00 97.69 87 PHE A O 1
ATOM 687 N N . ALA A 1 88 ? -10.796 3.775 14.705 1.00 97.75 88 ALA A N 1
ATOM 688 C CA . ALA A 1 88 ? -11.048 2.416 14.225 1.00 97.75 88 ALA A CA 1
ATOM 689 C C . ALA A 1 88 ? -10.044 1.992 13.141 1.00 97.75 88 ALA A C 1
ATOM 691 O O . ALA A 1 88 ? -9.462 0.905 13.223 1.00 97.75 88 ALA A O 1
ATOM 692 N N . ILE A 1 89 ? -9.775 2.873 12.172 1.00 97.81 89 ILE A N 1
ATOM 693 C CA . ILE A 1 89 ? -8.771 2.646 11.128 1.00 97.81 89 ILE A CA 1
ATOM 694 C C . ILE A 1 89 ? -7.377 2.546 11.741 1.00 97.81 89 ILE A C 1
ATOM 696 O O . ILE A 1 89 ? -6.667 1.578 11.481 1.00 97.81 89 ILE A O 1
ATOM 700 N N . SER A 1 90 ? -7.008 3.480 12.619 1.00 97.25 90 SER A N 1
ATOM 701 C CA . SER A 1 90 ? -5.696 3.472 13.275 1.00 97.25 90 SER A CA 1
ATOM 702 C C . SER A 1 90 ? -5.498 2.236 14.158 1.00 97.25 90 SER A C 1
ATOM 704 O O . SER A 1 90 ? -4.422 1.644 14.164 1.00 97.25 90 SER A O 1
ATOM 706 N N . SER A 1 91 ? -6.537 1.800 14.882 1.00 98.00 91 SER A N 1
ATOM 707 C CA . SER A 1 91 ? -6.496 0.564 15.680 1.00 98.00 91 SER A CA 1
ATOM 708 C C . SER A 1 91 ? -6.301 -0.670 14.803 1.00 98.00 91 SER A C 1
ATOM 710 O O . SER A 1 91 ? -5.499 -1.539 15.136 1.00 98.00 91 SER A O 1
ATOM 712 N N . SER A 1 92 ? -7.009 -0.736 13.672 1.00 97.94 92 SER A N 1
ATOM 713 C CA . SER A 1 92 ? -6.864 -1.819 12.693 1.00 97.94 92 SER A CA 1
ATOM 714 C C . SER A 1 92 ? -5.457 -1.829 12.092 1.00 97.94 92 SER A C 1
ATOM 716 O O . SER A 1 92 ? -4.814 -2.874 12.064 1.00 97.94 92 SER A O 1
ATOM 718 N N . GLY A 1 93 ? -4.934 -0.656 11.724 1.00 96.94 93 GLY A N 1
ATOM 719 C CA . GLY A 1 93 ? -3.549 -0.473 11.297 1.00 96.94 93 GLY A CA 1
ATOM 720 C C . GLY A 1 93 ? -2.556 -1.024 12.317 1.00 96.94 93 GLY A C 1
ATOM 721 O O . GLY A 1 93 ? -1.741 -1.871 11.967 1.00 96.94 93 GLY A O 1
ATOM 722 N N . ASN A 1 94 ? -2.657 -0.627 13.589 1.00 97.56 94 ASN A N 1
ATOM 723 C CA . ASN A 1 94 ? -1.780 -1.122 14.658 1.00 97.56 94 ASN A CA 1
ATOM 724 C C . ASN A 1 94 ? -1.827 -2.654 14.808 1.00 97.56 94 ASN A C 1
ATOM 726 O O . ASN A 1 94 ? -0.791 -3.282 15.027 1.00 97.56 94 ASN A O 1
ATOM 730 N N . LEU A 1 95 ? -3.011 -3.270 14.675 1.00 97.06 95 LEU A N 1
ATOM 731 C CA . LEU A 1 95 ? -3.151 -4.732 14.697 1.00 97.06 95 LEU A CA 1
ATOM 732 C C . LEU A 1 95 ? -2.349 -5.391 13.564 1.00 97.06 95 LEU A C 1
ATOM 734 O O . LEU A 1 95 ? -1.721 -6.424 13.807 1.00 97.06 95 LEU A O 1
ATOM 738 N N . PHE A 1 96 ? -2.336 -4.784 12.371 1.00 96.50 96 PHE A N 1
ATOM 739 C CA . PHE A 1 96 ? -1.563 -5.257 11.221 1.00 96.50 96 PHE A CA 1
ATOM 740 C C . PHE A 1 96 ? -0.061 -4.991 11.367 1.00 96.50 96 PHE A C 1
ATOM 742 O O . PHE A 1 96 ? 0.737 -5.912 11.207 1.00 96.50 96 PHE A O 1
ATOM 749 N N . PHE A 1 97 ? 0.336 -3.756 11.696 1.00 94.88 97 PHE A N 1
ATOM 750 C CA . PHE A 1 97 ? 1.743 -3.352 11.812 1.00 94.88 97 PHE A CA 1
ATOM 751 C C . PHE A 1 97 ? 2.500 -4.188 12.842 1.00 94.88 97 PHE A C 1
ATOM 753 O O . PHE A 1 97 ? 3.625 -4.606 12.573 1.00 94.88 97 PHE A O 1
ATOM 760 N N . ASN A 1 98 ? 1.857 -4.481 13.973 1.00 94.38 98 ASN A N 1
ATOM 761 C CA . ASN A 1 98 ? 2.478 -5.186 15.091 1.00 94.38 98 ASN A CA 1
ATOM 762 C C . ASN A 1 98 ? 2.131 -6.687 15.127 1.00 94.38 98 ASN A C 1
ATOM 764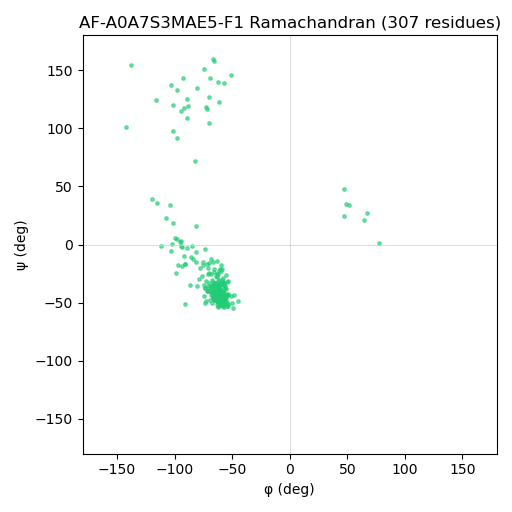 O O . ASN A 1 98 ? 2.493 -7.374 16.081 1.00 94.38 98 ASN A O 1
ATOM 768 N N . ASN A 1 99 ? 1.420 -7.213 14.117 1.00 93.62 99 ASN A N 1
ATOM 769 C CA . ASN A 1 99 ? 1.008 -8.623 14.037 1.00 93.62 99 ASN A CA 1
ATOM 770 C C . ASN A 1 99 ? 0.394 -9.142 15.356 1.00 93.62 99 ASN A C 1
ATOM 772 O O . ASN A 1 99 ? 0.768 -10.193 15.892 1.00 93.62 99 ASN A O 1
ATOM 776 N N . LEU A 1 100 ? -0.542 -8.367 15.915 1.00 94.00 100 LEU A N 1
ATOM 777 C CA . LEU A 1 100 ? -1.057 -8.585 17.274 1.00 94.00 100 LEU A CA 1
ATOM 778 C C . LEU A 1 100 ? -2.034 -9.763 17.377 1.00 94.00 100 LEU A C 1
ATOM 780 O O . LEU A 1 100 ? -2.306 -10.237 18.481 1.00 94.00 100 LEU A O 1
ATOM 784 N N . CYS A 1 101 ? -2.555 -10.257 16.250 1.00 93.62 101 CYS A N 1
ATOM 785 C CA . CYS A 1 101 ? -3.470 -11.391 16.204 1.00 93.62 101 CYS A CA 1
ATOM 786 C C . CYS A 1 101 ? -2.856 -12.571 15.444 1.00 93.62 101 CYS A C 1
ATOM 788 O O . CYS A 1 101 ? -2.523 -12.457 14.270 1.00 93.62 101 CYS A O 1
ATOM 790 N N . ASN A 1 102 ? -2.788 -13.732 16.098 1.00 90.38 102 ASN A N 1
ATOM 791 C CA . ASN A 1 102 ? -2.315 -14.974 15.477 1.00 90.38 102 ASN A CA 1
ATOM 792 C C . ASN A 1 102 ? -3.464 -15.838 14.912 1.00 90.38 102 ASN A C 1
ATOM 794 O O . ASN A 1 102 ? -3.224 -16.926 14.395 1.00 90.38 102 ASN A O 1
ATOM 798 N N . ASN A 1 103 ? -4.723 -15.415 15.061 1.00 95.25 103 ASN A N 1
ATOM 799 C CA . ASN A 1 103 ? -5.875 -16.186 14.600 1.00 95.25 103 ASN A CA 1
ATOM 800 C C . ASN A 1 103 ? -6.208 -15.816 13.147 1.00 95.25 103 ASN A C 1
ATOM 802 O O . ASN A 1 103 ? -6.739 -14.736 12.893 1.00 95.25 103 ASN A O 1
ATOM 806 N N . ALA A 1 104 ? -5.936 -16.732 12.215 1.00 94.44 104 ALA A N 1
ATOM 807 C CA . ALA A 1 104 ? -6.134 -16.513 10.781 1.00 94.44 104 ALA A CA 1
ATOM 808 C C . ALA A 1 104 ? -7.572 -16.097 10.425 1.00 94.44 104 ALA A C 1
ATOM 810 O O . ALA A 1 104 ? -7.769 -15.146 9.677 1.00 94.44 104 ALA A O 1
ATOM 811 N N . VAL A 1 105 ? -8.584 -16.731 11.028 1.00 95.88 105 VAL A N 1
ATOM 812 C CA . VAL A 1 105 ? -10.000 -16.419 10.762 1.00 95.88 105 VAL A CA 1
ATOM 813 C C . VAL A 1 105 ? -10.347 -14.994 11.197 1.00 95.88 105 VAL A C 1
ATOM 815 O O . VAL A 1 105 ? -11.069 -14.286 10.497 1.00 95.88 105 VAL A O 1
ATOM 818 N N . LYS A 1 106 ? -9.833 -14.544 12.346 1.00 95.56 106 LYS A N 1
ATOM 819 C CA . LYS A 1 106 ? -10.042 -13.164 12.809 1.00 95.56 106 LYS A CA 1
ATOM 820 C C . LYS A 1 106 ? -9.304 -12.154 11.937 1.00 95.56 106 LYS A C 1
ATOM 822 O O . LYS A 1 106 ? -9.861 -11.100 11.648 1.00 95.56 106 LYS A O 1
ATOM 827 N N . VAL A 1 107 ? -8.090 -12.476 11.496 1.00 96.25 107 VAL A N 1
ATOM 828 C CA . VAL A 1 107 ? -7.339 -11.633 10.556 1.00 96.25 107 VAL A CA 1
ATOM 829 C C . VAL A 1 107 ? -8.099 -11.486 9.237 1.00 96.25 107 VAL A C 1
ATOM 831 O O . VAL A 1 107 ? -8.295 -10.363 8.788 1.00 96.25 107 VAL A O 1
ATOM 834 N N . GLU A 1 108 ? -8.606 -12.581 8.665 1.00 97.31 108 GLU A N 1
ATOM 835 C CA . GLU A 1 108 ? -9.431 -12.560 7.447 1.00 97.31 108 GLU A CA 1
ATOM 836 C C . GLU A 1 108 ? -10.663 -11.661 7.608 1.00 97.31 108 GLU A C 1
ATOM 838 O O . GLU A 1 108 ? -10.945 -10.826 6.751 1.00 97.31 108 GLU A O 1
ATOM 843 N N . GLN A 1 109 ? -11.366 -11.777 8.736 1.00 96.56 109 GLN A N 1
ATOM 844 C CA . GLN A 1 109 ? -12.529 -10.939 9.035 1.00 96.56 109 GLN A CA 1
ATOM 845 C C . GLN A 1 109 ? -12.168 -9.458 9.165 1.00 96.56 109 GLN A C 1
ATOM 847 O O . GLN A 1 109 ? -12.920 -8.608 8.689 1.00 96.56 109 GLN A O 1
ATOM 852 N N . LEU A 1 110 ? -11.035 -9.148 9.803 1.00 97.81 110 LEU A N 1
ATOM 853 C CA . LEU A 1 110 ? -10.566 -7.774 9.927 1.00 97.81 110 LEU A CA 1
ATOM 854 C C . LEU A 1 110 ? -10.191 -7.203 8.557 1.00 97.81 110 LEU A C 1
ATOM 856 O O . LEU A 1 110 ? -10.650 -6.114 8.234 1.00 97.81 110 LEU A O 1
ATOM 860 N N . VAL A 1 111 ? -9.413 -7.929 7.743 1.00 97.94 111 VAL A N 1
ATOM 861 C CA . VAL A 1 111 ? -9.027 -7.490 6.390 1.00 97.94 111 VAL A CA 1
ATOM 862 C C . VAL A 1 111 ? -10.264 -7.253 5.526 1.00 97.94 111 VAL A C 1
ATOM 864 O O . VAL A 1 111 ? -10.368 -6.204 4.893 1.00 97.94 111 VAL A O 1
ATOM 867 N N . LEU A 1 112 ? -11.234 -8.172 5.553 1.00 97.56 112 LEU A N 1
ATOM 868 C CA . LEU A 1 112 ? -12.486 -8.026 4.813 1.00 97.56 112 LEU A CA 1
ATOM 869 C C . LEU A 1 112 ? -13.232 -6.745 5.207 1.00 97.56 112 LEU A C 1
ATOM 871 O O . LEU A 1 112 ? -13.545 -5.931 4.342 1.00 97.56 112 LEU A O 1
ATOM 875 N N . ALA A 1 113 ? -13.476 -6.541 6.505 1.00 96.62 113 ALA A N 1
ATOM 876 C CA . ALA A 1 113 ? -14.181 -5.359 6.997 1.00 96.62 113 ALA A CA 1
ATOM 877 C C . ALA A 1 113 ? -13.408 -4.063 6.698 1.00 96.62 113 ALA A C 1
ATOM 879 O O . ALA A 1 113 ? -13.999 -3.056 6.312 1.00 96.62 113 ALA A O 1
ATOM 880 N N . PHE A 1 114 ? -12.082 -4.094 6.840 1.00 97.19 114 PHE A N 1
ATOM 881 C CA . PHE A 1 114 ? -11.205 -2.953 6.601 1.00 97.19 114 PHE A CA 1
ATOM 882 C C . PHE A 1 114 ? -11.263 -2.486 5.141 1.00 97.19 114 PHE A C 1
ATOM 884 O O . PHE A 1 114 ? -11.432 -1.295 4.881 1.00 97.19 114 PHE A O 1
ATOM 891 N N . VAL A 1 115 ? -11.208 -3.419 4.186 1.00 97.44 115 VAL A N 1
ATOM 892 C CA . VAL A 1 115 ? -11.311 -3.109 2.751 1.00 97.44 115 VAL A CA 1
ATOM 893 C C . VAL A 1 115 ? -12.735 -2.703 2.363 1.00 97.44 115 VAL A C 1
ATOM 895 O O . VAL A 1 115 ? -12.906 -1.765 1.591 1.00 97.44 115 VAL A O 1
ATOM 898 N N . GLN A 1 116 ? -13.764 -3.357 2.911 1.00 96.25 116 GLN A N 1
ATOM 899 C CA . GLN A 1 116 ? -15.166 -3.045 2.603 1.00 96.25 116 GLN A CA 1
ATOM 900 C C . GLN A 1 116 ? -15.594 -1.652 3.081 1.00 96.25 116 GLN A C 1
ATOM 902 O O . GLN A 1 116 ? -16.347 -0.972 2.386 1.00 96.25 116 GLN A O 1
ATOM 907 N N . HIS A 1 117 ? -15.130 -1.220 4.256 1.00 95.81 117 HIS A N 1
ATOM 908 C CA . HIS A 1 117 ? -15.514 0.072 4.832 1.00 95.81 117 HIS A CA 1
ATOM 909 C C . HIS A 1 117 ? -14.550 1.213 4.491 1.00 95.81 117 HIS A C 1
ATOM 911 O O . HIS A 1 117 ? -14.954 2.374 4.555 1.00 95.81 117 HIS A O 1
ATOM 917 N N . GLY A 1 118 ? -13.322 0.908 4.059 1.00 95.69 118 GLY A N 1
ATOM 918 C CA . GLY A 1 118 ? -12.318 1.893 3.645 1.00 95.69 118 GLY A CA 1
ATOM 919 C C . GLY A 1 118 ? -12.819 2.972 2.666 1.00 95.69 118 GLY A C 1
ATOM 920 O O . GLY A 1 118 ? -12.549 4.150 2.895 1.00 95.69 118 GLY A O 1
ATOM 921 N N . PRO A 1 119 ? -13.605 2.647 1.619 1.00 95.44 119 PRO A N 1
ATOM 922 C CA . PRO A 1 119 ? -14.123 3.647 0.682 1.00 95.44 119 PRO A CA 1
ATOM 923 C C . PRO A 1 119 ? -15.009 4.733 1.309 1.00 95.44 119 PRO A C 1
ATOM 925 O O . PRO A 1 119 ? -15.115 5.815 0.724 1.00 95.44 119 PRO A O 1
ATOM 928 N N . ASN A 1 120 ? -15.617 4.455 2.468 1.00 94.31 120 ASN A N 1
ATOM 929 C CA . ASN A 1 120 ? -16.572 5.330 3.159 1.00 94.31 120 ASN A CA 1
ATOM 930 C C . ASN A 1 120 ? -15.915 6.224 4.223 1.00 94.31 120 ASN A C 1
ATOM 932 O O . ASN A 1 120 ? -16.611 6.954 4.931 1.00 94.31 120 ASN A O 1
ATOM 936 N N . ILE A 1 121 ? -14.589 6.159 4.363 1.00 93.69 121 ILE A N 1
ATOM 937 C CA . ILE A 1 121 ? -13.849 6.981 5.314 1.00 93.69 121 ILE A CA 1
ATOM 938 C C . ILE A 1 121 ? -13.804 8.428 4.814 1.00 93.69 121 ILE A C 1
ATOM 940 O O . ILE A 1 121 ? -13.278 8.726 3.740 1.00 93.69 121 ILE A O 1
ATOM 944 N N . SER A 1 122 ? -14.374 9.336 5.605 1.00 90.44 122 SER A N 1
ATOM 945 C CA . SER A 1 122 ? -14.447 10.764 5.274 1.00 90.44 122 SER A CA 1
ATOM 946 C C . SER A 1 122 ? -13.372 11.595 5.966 1.00 90.44 122 SER A C 1
ATOM 948 O O . SER A 1 122 ? -13.019 12.663 5.473 1.00 90.44 122 SER A O 1
ATOM 950 N N . ASP A 1 123 ? -12.852 11.126 7.102 1.00 90.50 123 ASP A N 1
ATOM 951 C CA . ASP A 1 123 ? -11.831 11.856 7.851 1.00 90.50 123 ASP A CA 1
ATOM 952 C C . ASP A 1 123 ? -10.476 11.858 7.107 1.00 90.50 123 ASP A C 1
ATOM 954 O O . ASP A 1 123 ? -9.974 10.789 6.738 1.00 90.50 123 ASP A O 1
ATOM 958 N N . PRO A 1 124 ? -9.847 13.028 6.876 1.00 90.38 124 PRO A N 1
ATOM 959 C CA . PRO A 1 124 ? -8.566 13.099 6.180 1.00 90.38 124 PRO A CA 1
ATOM 960 C C . PRO A 1 124 ? -7.442 12.332 6.879 1.00 90.38 124 PRO A C 1
ATOM 962 O O . PRO A 1 124 ? -6.665 11.668 6.199 1.00 90.38 124 PRO A O 1
ATOM 965 N N . ALA A 1 125 ? -7.347 12.385 8.211 1.00 91.56 125 ALA A N 1
ATOM 966 C CA . ALA A 1 125 ? -6.295 11.681 8.945 1.00 91.56 125 ALA A CA 1
ATOM 967 C C . ALA A 1 125 ? -6.520 10.159 8.916 1.00 91.56 125 ALA A C 1
ATOM 969 O O . ALA A 1 125 ? -5.571 9.384 8.786 1.00 91.56 125 ALA A O 1
ATOM 970 N N . ALA A 1 126 ? -7.779 9.722 8.955 1.00 93.81 126 ALA A N 1
ATOM 971 C CA . ALA A 1 126 ? -8.160 8.329 8.792 1.00 93.81 126 ALA A CA 1
ATOM 972 C C . ALA A 1 126 ? -7.817 7.812 7.388 1.00 93.81 126 ALA A C 1
ATOM 974 O O . ALA A 1 126 ? -7.329 6.693 7.269 1.00 93.81 126 ALA A O 1
ATOM 975 N N . ASN A 1 127 ? -7.992 8.622 6.338 1.00 94.25 127 ASN A N 1
ATOM 976 C CA . ASN A 1 127 ? -7.566 8.265 4.981 1.00 94.25 127 ASN A CA 1
ATOM 977 C C . ASN A 1 127 ? -6.043 8.067 4.882 1.00 94.25 127 ASN A C 1
ATOM 979 O O . ASN A 1 127 ? -5.589 7.101 4.268 1.00 94.25 127 ASN A O 1
ATOM 983 N N . GLN A 1 128 ? -5.244 8.897 5.561 1.00 93.56 128 GLN A N 1
ATOM 984 C CA . GLN A 1 128 ? -3.791 8.692 5.634 1.00 93.56 128 GLN A CA 1
ATOM 985 C C . GLN A 1 128 ? -3.435 7.383 6.355 1.00 93.56 128 GLN A C 1
ATOM 987 O O . GLN A 1 128 ? -2.612 6.605 5.873 1.00 93.56 128 GLN A O 1
ATOM 992 N N . ALA A 1 129 ? -4.079 7.106 7.493 1.00 94.56 129 ALA A N 1
ATOM 993 C CA . ALA A 1 129 ? -3.868 5.865 8.237 1.00 94.56 129 ALA A CA 1
ATOM 994 C C . ALA A 1 129 ? -4.300 4.624 7.430 1.00 94.56 129 ALA A C 1
ATOM 996 O O . ALA A 1 129 ? -3.614 3.601 7.452 1.00 94.56 129 ALA A O 1
ATOM 997 N N . LEU A 1 130 ? -5.398 4.728 6.675 1.00 96.88 130 LEU A N 1
ATOM 998 C CA . LEU A 1 130 ? -5.893 3.693 5.770 1.00 96.88 130 LEU A CA 1
ATOM 999 C C . LEU A 1 130 ? -4.875 3.391 4.664 1.00 96.88 130 LEU A C 1
ATOM 1001 O O . LEU A 1 130 ? -4.546 2.227 4.446 1.00 96.88 130 LEU A O 1
ATOM 1005 N N . ALA A 1 131 ? -4.334 4.425 4.020 1.00 95.81 131 ALA A N 1
ATOM 1006 C CA . ALA A 1 131 ? -3.308 4.302 2.987 1.00 95.81 131 ALA A CA 1
ATOM 1007 C C . ALA A 1 131 ? -2.064 3.547 3.488 1.00 95.81 131 ALA A C 1
ATOM 1009 O O . ALA A 1 131 ? -1.631 2.573 2.870 1.00 95.81 131 ALA A O 1
ATOM 1010 N N . LEU A 1 132 ? -1.533 3.937 4.651 1.00 95.31 132 LEU A N 1
ATOM 1011 C CA . LEU A 1 132 ? -0.370 3.282 5.258 1.00 95.31 132 LEU A CA 1
ATOM 1012 C C . LEU A 1 132 ? -0.659 1.829 5.651 1.00 95.31 132 LEU A C 1
ATOM 1014 O O . LEU A 1 132 ? 0.173 0.947 5.435 1.00 95.31 132 LEU A O 1
ATOM 1018 N N . ALA A 1 133 ? -1.842 1.558 6.203 1.00 96.94 133 ALA A N 1
ATOM 1019 C CA . ALA A 1 133 ? -2.243 0.206 6.567 1.00 96.94 133 ALA A CA 1
ATOM 1020 C C . ALA A 1 133 ? -2.397 -0.698 5.332 1.00 96.94 133 ALA A C 1
ATOM 1022 O O . ALA A 1 133 ? -1.896 -1.818 5.342 1.00 96.94 133 ALA A O 1
ATOM 1023 N N . LEU A 1 134 ? -3.016 -0.223 4.245 1.00 97.75 134 LEU A N 1
ATOM 1024 C CA . LEU A 1 134 ? -3.106 -0.977 2.986 1.00 97.75 134 LEU A CA 1
ATOM 1025 C C . LEU A 1 134 ? -1.723 -1.238 2.385 1.00 97.75 134 LEU A C 1
ATOM 1027 O O . LEU A 1 134 ? -1.451 -2.353 1.933 1.00 97.75 134 LEU A O 1
ATOM 1031 N N . ALA A 1 135 ? -0.826 -0.248 2.438 1.00 94.94 135 ALA A N 1
ATOM 1032 C CA . ALA A 1 135 ? 0.557 -0.438 2.026 1.00 94.94 135 ALA A CA 1
ATOM 1033 C C . ALA A 1 135 ? 1.231 -1.544 2.850 1.00 94.94 135 ALA A C 1
ATOM 1035 O O . ALA A 1 135 ? 1.824 -2.455 2.271 1.00 94.94 135 ALA A O 1
ATOM 1036 N N . LYS A 1 136 ? 1.046 -1.559 4.177 1.00 94.19 136 LYS A N 1
ATOM 1037 C CA . LYS A 1 136 ? 1.537 -2.640 5.044 1.00 94.19 136 LYS A CA 1
ATOM 1038 C C . LYS A 1 136 ? 0.955 -4.005 4.673 1.00 94.19 136 LYS A C 1
ATOM 1040 O O . LYS A 1 136 ? 1.710 -4.972 4.585 1.00 94.19 136 LYS A O 1
ATOM 1045 N N . LEU A 1 137 ? -0.353 -4.092 4.421 1.00 96.56 137 LEU A N 1
ATOM 1046 C CA . LEU A 1 137 ? -1.000 -5.345 4.015 1.00 96.56 137 LEU A CA 1
ATOM 1047 C C . LEU A 1 137 ? -0.431 -5.884 2.693 1.00 96.56 137 LEU A C 1
ATOM 1049 O O . LEU A 1 137 ? -0.229 -7.086 2.567 1.00 96.56 137 LEU A O 1
ATOM 1053 N N . SER A 1 138 ? -0.119 -5.003 1.735 1.00 96.12 138 SER A N 1
ATOM 1054 C CA . SER A 1 138 ? 0.510 -5.392 0.462 1.00 96.12 138 SER A CA 1
ATOM 1055 C C . SER A 1 138 ? 1.972 -5.834 0.613 1.00 96.12 138 SER A C 1
ATOM 1057 O O . SER A 1 138 ? 2.529 -6.481 -0.277 1.00 96.12 138 SER A O 1
ATOM 1059 N N . GLN A 1 139 ? 2.628 -5.452 1.716 1.00 93.31 139 GLN A N 1
ATOM 1060 C CA . GLN A 1 139 ? 4.041 -5.738 1.933 1.00 93.31 139 GLN A CA 1
ATOM 1061 C C . GLN A 1 139 ? 4.299 -7.101 2.568 1.00 93.31 139 GLN A C 1
ATOM 1063 O O . GLN A 1 139 ? 5.296 -7.744 2.243 1.00 93.31 139 GLN A O 1
ATOM 1068 N N . GLU A 1 140 ? 3.407 -7.529 3.455 1.00 94.06 140 GLU A N 1
ATOM 1069 C CA . GLU A 1 140 ? 3.525 -8.782 4.193 1.00 94.06 140 GLU A CA 1
ATOM 1070 C C . GLU A 1 140 ? 2.886 -9.939 3.425 1.00 94.06 140 GLU A C 1
ATOM 1072 O O . GLU A 1 140 ? 1.696 -9.912 3.106 1.00 94.06 140 GLU A O 1
ATOM 1077 N N . ALA A 1 141 ? 3.654 -11.004 3.184 1.00 94.12 141 ALA A N 1
ATOM 1078 C CA . ALA A 1 141 ? 3.190 -12.153 2.405 1.00 94.12 141 ALA A CA 1
ATOM 1079 C C . ALA A 1 141 ? 1.933 -12.819 2.997 1.00 94.12 141 ALA A C 1
ATOM 1081 O O . ALA A 1 141 ? 1.063 -13.266 2.252 1.00 94.12 141 ALA A O 1
ATOM 1082 N N . SER A 1 142 ? 1.812 -12.854 4.329 1.00 94.81 142 SER A N 1
ATOM 1083 C CA . SER A 1 142 ? 0.655 -13.431 5.023 1.00 94.81 142 SER A CA 1
ATOM 1084 C C . SER A 1 142 ? -0.631 -12.635 4.784 1.00 94.81 142 SER A C 1
ATOM 1086 O O . SER A 1 142 ? -1.675 -13.231 4.527 1.00 94.81 142 SER A O 1
ATOM 1088 N N . TYR A 1 143 ? -0.570 -11.302 4.824 1.00 96.94 143 TYR A N 1
ATOM 1089 C CA . TYR A 1 143 ? -1.724 -10.447 4.548 1.00 96.94 143 TYR A CA 1
ATOM 1090 C C . TYR A 1 143 ? -2.063 -10.410 3.060 1.00 96.94 143 TYR A C 1
ATOM 1092 O O . TYR A 1 143 ? -3.240 -10.457 2.709 1.00 96.94 143 TYR A O 1
ATOM 1100 N N . MET A 1 144 ? -1.054 -10.410 2.188 1.00 97.00 144 MET A N 1
ATOM 1101 C CA . MET A 1 144 ? -1.271 -10.492 0.746 1.00 97.00 144 MET A CA 1
ATOM 1102 C C . MET A 1 144 ? -2.005 -11.785 0.358 1.00 97.00 144 MET A C 1
ATOM 1104 O O . MET A 1 144 ? -2.992 -11.731 -0.371 1.00 97.00 144 MET A O 1
ATOM 1108 N N . ALA A 1 145 ? -1.613 -12.928 0.931 1.00 96.75 145 ALA A N 1
ATOM 1109 C CA . ALA A 1 145 ? -2.307 -14.201 0.723 1.00 96.75 145 ALA A CA 1
ATOM 1110 C C . ALA A 1 145 ? -3.772 -14.165 1.203 1.00 96.75 145 ALA A C 1
ATOM 1112 O O . ALA A 1 145 ? -4.647 -14.775 0.590 1.00 96.75 145 ALA A O 1
ATOM 1113 N N . VAL A 1 146 ? -4.066 -13.427 2.280 1.00 97.75 146 VAL A N 1
ATOM 1114 C CA . VAL A 1 146 ? -5.444 -13.206 2.749 1.00 97.75 146 VAL A CA 1
ATOM 1115 C C . VAL A 1 146 ? -6.235 -12.344 1.761 1.00 97.75 146 VAL A C 1
ATOM 1117 O O . VAL A 1 146 ? -7.376 -12.682 1.450 1.00 97.75 146 VAL A O 1
ATOM 1120 N N . ILE A 1 147 ? -5.647 -11.264 1.235 1.00 98.12 147 ILE A N 1
ATOM 1121 C CA . ILE A 1 147 ? -6.278 -10.411 0.212 1.00 98.12 147 ILE A CA 1
ATOM 1122 C C . ILE A 1 147 ? -6.622 -11.233 -1.038 1.00 98.12 147 ILE A C 1
ATOM 1124 O O . ILE A 1 147 ? -7.733 -11.115 -1.557 1.00 98.12 147 ILE A O 1
ATOM 1128 N N . GLU A 1 148 ? -5.700 -12.086 -1.490 1.00 97.31 148 GLU A N 1
ATOM 1129 C CA . GLU A 1 148 ? -5.895 -12.993 -2.628 1.00 97.31 148 GLU A CA 1
ATOM 1130 C C . GLU A 1 148 ? -7.007 -14.009 -2.352 1.00 97.31 148 GLU A C 1
ATOM 1132 O O . GLU A 1 148 ? -7.963 -14.102 -3.122 1.00 97.31 148 GLU A O 1
ATOM 1137 N N . LYS A 1 149 ? -6.942 -14.707 -1.210 1.00 97.56 149 LYS A N 1
ATOM 1138 C CA . LYS A 1 149 ? -7.951 -15.692 -0.788 1.00 97.56 149 LYS A CA 1
ATOM 1139 C C . LYS A 1 149 ? -9.361 -15.098 -0.735 1.00 97.56 149 LYS A C 1
ATOM 1141 O O . LYS A 1 149 ? -10.327 -15.783 -1.063 1.00 97.56 149 LYS A O 1
ATOM 1146 N N . LEU A 1 150 ? -9.486 -13.847 -0.294 1.00 97.81 150 LEU A N 1
ATOM 1147 C CA . LEU A 1 150 ? -10.768 -13.152 -0.169 1.00 97.81 150 LEU A CA 1
ATOM 1148 C C . LEU A 1 150 ? -11.231 -12.482 -1.476 1.00 97.81 150 LEU A C 1
ATOM 1150 O O . LEU A 1 150 ? -12.304 -11.883 -1.490 1.00 97.81 150 LEU A O 1
ATOM 1154 N N . GLY A 1 151 ? -10.451 -12.555 -2.561 1.00 97.31 151 GLY A N 1
ATOM 1155 C CA . GLY A 1 151 ? -10.790 -11.926 -3.841 1.00 97.31 151 GLY A CA 1
ATOM 1156 C C . GLY A 1 151 ? -10.782 -10.393 -3.796 1.00 97.31 151 GLY A C 1
ATOM 1157 O O . GLY A 1 151 ? -11.501 -9.748 -4.556 1.00 97.31 151 GLY A O 1
ATOM 1158 N N . LEU A 1 152 ? -9.993 -9.793 -2.897 1.00 98.19 152 LEU A N 1
ATOM 1159 C CA . LEU A 1 152 ? -10.034 -8.355 -2.602 1.00 98.19 152 LEU A CA 1
ATOM 1160 C C . LEU A 1 152 ? -9.039 -7.514 -3.414 1.00 98.19 152 LEU A C 1
ATOM 1162 O O . LEU A 1 152 ? -9.039 -6.293 -3.273 1.00 98.19 152 LEU A O 1
ATOM 1166 N N . LEU A 1 153 ? -8.207 -8.124 -4.266 1.00 97.88 153 LEU A N 1
ATOM 1167 C CA . LEU A 1 153 ? -7.131 -7.438 -4.999 1.00 97.88 153 LEU A CA 1
ATOM 1168 C C . LEU A 1 153 ? -7.603 -6.171 -5.730 1.00 97.88 153 LEU A C 1
ATOM 1170 O O . LEU A 1 153 ? -7.027 -5.103 -5.537 1.00 97.88 153 LEU A O 1
ATOM 1174 N N . ARG A 1 154 ? -8.682 -6.259 -6.522 1.00 96.75 154 ARG A N 1
ATOM 1175 C CA . ARG A 1 154 ? -9.219 -5.097 -7.253 1.00 96.75 154 ARG A CA 1
ATOM 1176 C C . ARG A 1 154 ? -9.771 -4.023 -6.320 1.00 96.75 154 ARG A C 1
ATOM 1178 O O . ARG A 1 154 ? -9.540 -2.842 -6.548 1.00 96.75 154 ARG A O 1
ATOM 1185 N N . SER A 1 155 ? -10.468 -4.416 -5.254 1.00 97.50 15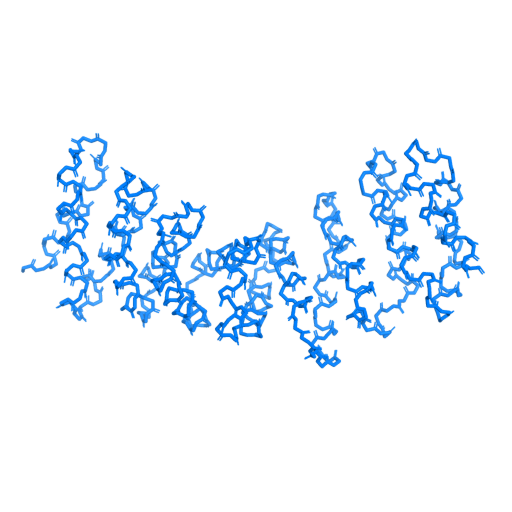5 SER A N 1
ATOM 1186 C CA . SER A 1 155 ? -10.999 -3.469 -4.267 1.00 97.50 155 SER A CA 1
ATOM 1187 C C . SER A 1 155 ? -9.880 -2.720 -3.545 1.00 97.50 155 SER A C 1
ATOM 1189 O O . SER A 1 155 ? -9.985 -1.514 -3.335 1.00 97.50 155 SER A O 1
ATOM 1191 N N . VAL A 1 156 ? -8.792 -3.417 -3.203 1.00 98.00 156 VAL A N 1
ATOM 1192 C CA . VAL A 1 156 ? -7.598 -2.805 -2.607 1.00 98.00 156 VAL A CA 1
ATOM 1193 C C . VAL A 1 156 ? -6.912 -1.868 -3.600 1.00 98.00 156 VAL A C 1
ATOM 1195 O O . VAL A 1 156 ? -6.564 -0.752 -3.221 1.00 98.00 156 VAL A O 1
ATOM 1198 N N . LEU A 1 157 ? -6.757 -2.281 -4.861 1.00 97.25 157 LEU A N 1
ATOM 1199 C CA . LEU A 1 157 ? -6.172 -1.448 -5.913 1.00 97.25 157 LEU A CA 1
ATOM 1200 C C . LEU A 1 157 ? -6.948 -0.137 -6.098 1.00 97.25 157 LEU A C 1
ATOM 1202 O O . LEU A 1 157 ? -6.355 0.937 -6.038 1.00 97.25 157 LEU A O 1
ATOM 1206 N N . GLU A 1 158 ? -8.269 -0.209 -6.269 1.00 96.44 158 GLU A N 1
ATOM 1207 C CA . GLU A 1 158 ? -9.115 0.977 -6.445 1.00 96.44 158 GLU A CA 1
ATOM 1208 C C . GLU A 1 158 ? -9.056 1.920 -5.242 1.00 96.44 158 GLU A C 1
ATOM 1210 O O . GLU A 1 158 ? -8.990 3.142 -5.395 1.00 96.44 158 GLU A O 1
ATOM 1215 N N . LEU A 1 159 ? -9.022 1.356 -4.033 1.00 97.00 159 LEU A N 1
ATOM 1216 C CA . LEU A 1 159 ? -8.906 2.138 -2.812 1.00 97.00 159 LEU A CA 1
ATOM 1217 C C . LEU A 1 159 ? -7.550 2.853 -2.721 1.00 97.00 159 LEU A C 1
ATOM 1219 O O . LEU A 1 159 ? -7.515 4.041 -2.409 1.00 97.00 159 LEU A O 1
ATOM 1223 N N . LEU A 1 160 ? -6.448 2.172 -3.047 1.00 96.94 160 LEU A N 1
ATOM 1224 C CA . LEU A 1 160 ? -5.114 2.778 -3.093 1.00 96.94 160 LEU A CA 1
ATOM 1225 C C . LEU A 1 160 ? -5.029 3.903 -4.131 1.00 96.94 160 LEU A C 1
ATOM 1227 O O . LEU A 1 160 ? -4.519 4.978 -3.822 1.00 96.94 160 LEU A O 1
ATOM 1231 N N . LEU A 1 161 ? -5.569 3.692 -5.336 1.00 94.62 161 LEU A N 1
ATOM 1232 C CA . LEU A 1 161 ? -5.590 4.714 -6.386 1.00 94.62 161 LEU A CA 1
ATOM 1233 C C . LEU A 1 161 ? -6.422 5.938 -5.968 1.00 94.62 161 LEU A C 1
ATOM 1235 O O . LEU A 1 161 ? -5.983 7.070 -6.154 1.00 94.62 161 LEU A O 1
ATOM 1239 N N . LYS A 1 162 ? -7.581 5.734 -5.326 1.00 94.50 162 LYS A N 1
ATOM 1240 C CA . LYS A 1 162 ? -8.381 6.830 -4.750 1.00 94.50 162 LYS A CA 1
ATOM 1241 C C . LYS A 1 162 ? -7.601 7.609 -3.684 1.00 94.50 162 LYS A C 1
ATOM 1243 O O . LYS A 1 162 ? -7.666 8.835 -3.645 1.00 94.50 162 LYS A O 1
ATOM 1248 N N . LEU A 1 163 ? -6.880 6.916 -2.803 1.00 94.44 163 LEU A N 1
ATOM 1249 C CA . LEU A 1 163 ? -6.106 7.548 -1.729 1.00 94.44 163 LEU A CA 1
ATOM 1250 C C . LEU A 1 163 ? -4.909 8.342 -2.269 1.00 94.44 163 LEU A C 1
ATOM 1252 O O . LEU A 1 163 ? -4.620 9.422 -1.753 1.00 94.44 163 LEU A O 1
ATOM 1256 N N . LEU A 1 164 ? -4.269 7.864 -3.340 1.00 91.75 164 LEU A N 1
ATOM 1257 C CA . LEU A 1 164 ? -3.248 8.616 -4.073 1.00 91.75 164 LEU A CA 1
ATOM 1258 C C . LEU A 1 164 ? -3.805 9.934 -4.622 1.00 91.75 164 LEU A C 1
ATOM 1260 O O . LEU A 1 164 ? -3.170 10.978 -4.463 1.00 91.75 164 LEU A O 1
ATOM 1264 N N . ASP A 1 165 ? -5.009 9.908 -5.197 1.00 90.31 165 ASP A N 1
ATOM 1265 C CA . ASP A 1 165 ? -5.670 11.110 -5.708 1.00 90.31 165 ASP A CA 1
ATOM 1266 C C . ASP A 1 165 ? -6.039 12.115 -4.604 1.00 90.31 165 ASP A C 1
ATOM 1268 O O . ASP A 1 165 ? -5.974 13.326 -4.826 1.00 90.31 165 ASP A O 1
ATOM 1272 N N . LEU A 1 166 ? -6.388 11.636 -3.406 1.00 91.06 166 LEU A N 1
ATOM 1273 C CA . LEU A 1 166 ? -6.709 12.489 -2.254 1.00 91.06 166 LEU A CA 1
ATOM 1274 C C . LEU A 1 166 ? -5.464 13.097 -1.592 1.00 91.06 166 LEU A C 1
ATOM 1276 O O . LEU A 1 166 ? -5.545 14.169 -0.992 1.00 91.06 166 LEU A O 1
ATOM 1280 N N . HIS A 1 167 ? -4.310 12.436 -1.699 1.00 88.69 167 HIS A N 1
ATOM 1281 C CA . HIS A 1 167 ? -3.086 12.806 -0.987 1.00 88.69 167 HIS A CA 1
ATOM 1282 C C . HIS A 1 167 ? -1.913 13.143 -1.921 1.00 88.69 167 HIS A C 1
ATOM 1284 O O . HIS A 1 167 ? -0.762 12.833 -1.606 1.00 88.69 167 HIS A O 1
ATOM 1290 N N . LYS A 1 168 ? -2.179 13.828 -3.043 1.00 86.00 168 LYS A N 1
ATOM 1291 C CA . LYS A 1 168 ? -1.172 14.210 -4.063 1.00 86.00 168 LYS A CA 1
ATOM 1292 C C . LYS A 1 168 ? 0.036 14.972 -3.509 1.00 86.00 168 LYS A C 1
ATOM 1294 O O . LYS A 1 168 ? 1.142 14.811 -4.003 1.00 86.00 168 LYS A O 1
ATOM 1299 N N . ASN A 1 169 ? -0.166 15.755 -2.450 1.00 86.12 169 ASN A N 1
ATOM 1300 C CA . ASN A 1 169 ? 0.882 16.593 -1.855 1.00 86.12 169 ASN A CA 1
ATOM 1301 C C . ASN A 1 169 ? 1.697 15.883 -0.758 1.00 86.12 169 ASN A C 1
ATOM 1303 O O . ASN A 1 169 ? 2.606 16.483 -0.190 1.00 86.12 169 ASN A O 1
ATOM 1307 N N . SER A 1 170 ? 1.362 14.639 -0.401 1.00 88.94 170 SER A N 1
ATOM 1308 C CA . SER A 1 170 ? 2.071 13.895 0.643 1.00 88.94 170 SER A CA 1
ATOM 1309 C C . SER A 1 170 ? 3.037 12.898 0.020 1.00 88.94 170 SER A C 1
ATOM 1311 O O . SER A 1 170 ? 2.644 11.787 -0.326 1.00 88.94 170 SER A O 1
ATOM 1313 N N . LEU A 1 171 ? 4.312 13.281 -0.079 1.00 87.00 171 LEU A N 1
ATOM 1314 C CA . LEU A 1 171 ? 5.354 12.444 -0.682 1.00 87.00 171 LEU A CA 1
ATOM 1315 C C . LEU A 1 171 ? 5.424 11.044 -0.047 1.00 87.00 171 LEU A C 1
ATOM 1317 O O . LEU A 1 171 ? 5.448 10.048 -0.762 1.00 87.00 171 LEU A O 1
ATOM 1321 N N . LEU A 1 172 ? 5.352 10.968 1.287 1.00 87.00 172 LEU A N 1
ATOM 1322 C CA . LEU A 1 172 ? 5.358 9.707 2.038 1.00 87.00 172 LEU A CA 1
ATOM 1323 C C . LEU A 1 172 ? 4.211 8.768 1.628 1.00 87.00 172 LEU A C 1
ATOM 1325 O O . LEU A 1 172 ? 4.409 7.562 1.462 1.00 87.00 172 LEU A O 1
ATOM 1329 N N . LEU A 1 173 ? 2.997 9.311 1.489 1.00 89.38 173 LEU A N 1
ATOM 1330 C CA . LEU A 1 173 ? 1.827 8.523 1.101 1.00 89.38 173 LEU A CA 1
ATOM 1331 C C . LEU A 1 173 ? 1.875 8.147 -0.372 1.00 89.38 173 LEU A C 1
ATOM 1333 O O . LEU A 1 173 ? 1.503 7.024 -0.706 1.00 89.38 173 LEU A O 1
ATOM 1337 N N . GLN A 1 174 ? 2.356 9.055 -1.223 1.00 89.62 174 GLN A N 1
ATOM 1338 C CA . GLN A 1 174 ? 2.570 8.771 -2.634 1.00 89.62 174 GLN A CA 1
ATOM 1339 C C . GLN A 1 174 ? 3.534 7.599 -2.809 1.00 89.62 174 GLN A C 1
ATOM 1341 O O . GLN A 1 174 ? 3.175 6.618 -3.450 1.00 89.62 174 GLN A O 1
ATOM 1346 N N . GLU A 1 175 ? 4.703 7.636 -2.169 1.00 88.75 175 GLU A N 1
ATOM 1347 C CA . GLU A 1 175 ? 5.683 6.549 -2.229 1.00 88.75 175 GLU A CA 1
ATOM 1348 C C . GLU A 1 175 ? 5.095 5.224 -1.715 1.00 88.75 175 GLU A C 1
ATOM 1350 O O . GLU A 1 175 ? 5.101 4.214 -2.425 1.00 88.75 175 GLU A O 1
ATOM 1355 N N . SER A 1 176 ? 4.521 5.235 -0.508 1.00 90.56 176 SER A N 1
ATOM 1356 C CA . SER A 1 176 ? 3.987 4.026 0.133 1.00 90.56 176 SER A CA 1
ATOM 1357 C C . SER A 1 176 ? 2.866 3.382 -0.689 1.00 90.56 176 SER A C 1
ATOM 1359 O O . SER A 1 176 ? 2.848 2.163 -0.877 1.00 90.56 176 SER A O 1
ATOM 1361 N N . CYS A 1 177 ? 1.935 4.191 -1.204 1.00 92.62 177 CYS A N 1
ATOM 1362 C CA . CYS A 1 177 ? 0.821 3.694 -2.008 1.00 92.62 177 CYS A CA 1
ATOM 1363 C C . CYS A 1 177 ? 1.262 3.285 -3.411 1.00 92.62 177 CYS A C 1
ATOM 1365 O O . CYS A 1 177 ? 0.740 2.307 -3.926 1.00 92.62 177 CYS A O 1
ATOM 1367 N N . CYS A 1 178 ? 2.230 3.971 -4.017 1.00 91.38 178 CYS A N 1
ATOM 1368 C CA . CYS A 1 178 ? 2.779 3.618 -5.325 1.00 91.38 178 CYS A CA 1
ATOM 1369 C C . CYS A 1 178 ? 3.391 2.205 -5.305 1.00 91.38 178 CYS A C 1
ATOM 1371 O O . CYS A 1 178 ? 3.053 1.352 -6.131 1.00 91.38 178 CYS A O 1
ATOM 1373 N N . ILE A 1 179 ? 4.190 1.897 -4.276 1.00 90.69 179 ILE A N 1
ATOM 1374 C CA . ILE A 1 179 ? 4.735 0.547 -4.059 1.00 90.69 179 ILE A CA 1
ATOM 1375 C C . ILE A 1 179 ? 3.605 -0.475 -3.872 1.00 90.69 179 ILE A C 1
ATOM 1377 O O . ILE A 1 179 ? 3.648 -1.562 -4.454 1.00 90.69 179 ILE A O 1
ATOM 1381 N N . ALA A 1 180 ? 2.590 -0.134 -3.074 1.00 95.25 180 ALA A N 1
ATOM 1382 C CA . ALA A 1 180 ? 1.451 -1.009 -2.822 1.00 95.25 180 ALA A CA 1
ATOM 1383 C C . ALA A 1 180 ? 0.645 -1.294 -4.099 1.00 95.25 180 ALA A C 1
ATOM 1385 O O . ALA A 1 180 ? 0.333 -2.449 -4.382 1.00 95.25 180 ALA A O 1
ATOM 1386 N N . VAL A 1 181 ? 0.379 -0.266 -4.908 1.00 95.44 181 VAL A N 1
ATOM 1387 C CA . VAL A 1 181 ? -0.291 -0.373 -6.210 1.00 95.44 181 VAL A CA 1
ATOM 1388 C C . VAL A 1 181 ? 0.465 -1.338 -7.118 1.00 95.44 181 VAL A C 1
ATOM 1390 O O . VAL A 1 181 ? -0.165 -2.236 -7.670 1.00 95.44 181 VAL A O 1
ATOM 1393 N N . CYS A 1 182 ? 1.797 -1.227 -7.212 1.00 93.81 182 CYS A N 1
ATOM 1394 C CA . CYS A 1 182 ? 2.607 -2.169 -7.993 1.00 93.81 182 CYS A CA 1
ATOM 1395 C C . CYS A 1 182 ? 2.398 -3.613 -7.521 1.00 93.81 182 CYS A C 1
ATOM 1397 O O . CYS A 1 182 ? 2.041 -4.488 -8.306 1.00 93.81 182 CYS A O 1
ATOM 1399 N N . ARG A 1 183 ? 2.576 -3.861 -6.217 1.00 94.62 183 ARG A N 1
ATOM 1400 C CA . ARG A 1 183 ? 2.492 -5.210 -5.633 1.00 94.62 183 ARG A CA 1
ATOM 1401 C C . ARG A 1 183 ? 1.123 -5.849 -5.840 1.00 94.62 183 ARG A C 1
ATOM 1403 O O . ARG A 1 183 ? 1.056 -7.033 -6.154 1.00 94.62 183 ARG A O 1
ATOM 1410 N N . ILE A 1 184 ? 0.053 -5.074 -5.674 1.00 96.50 184 ILE A N 1
ATOM 1411 C CA . ILE A 1 184 ? -1.317 -5.545 -5.890 1.00 96.50 184 ILE A CA 1
ATOM 1412 C C . ILE A 1 184 ? -1.562 -5.801 -7.381 1.00 96.50 184 ILE A C 1
ATOM 1414 O O . ILE A 1 184 ? -2.059 -6.867 -7.734 1.00 96.50 184 ILE A O 1
ATOM 1418 N N . ALA A 1 185 ? -1.183 -4.866 -8.258 1.00 95.06 185 ALA A N 1
ATOM 1419 C CA . ALA A 1 185 ? -1.387 -4.982 -9.701 1.00 95.06 185 ALA A CA 1
ATOM 1420 C C . ALA A 1 185 ? -0.692 -6.213 -10.298 1.00 95.06 185 ALA A C 1
ATOM 1422 O O . ALA A 1 185 ? -1.291 -6.920 -11.103 1.00 95.06 185 ALA A O 1
ATOM 1423 N N . LEU A 1 186 ? 0.529 -6.517 -9.849 1.00 93.62 186 LEU A N 1
ATOM 1424 C CA . LEU A 1 186 ? 1.293 -7.697 -10.271 1.00 93.62 186 LEU A CA 1
ATOM 1425 C C . LEU A 1 186 ? 0.638 -9.036 -9.890 1.00 93.62 186 LEU A C 1
ATOM 1427 O O . LEU A 1 186 ? 1.056 -10.075 -10.393 1.00 93.62 186 LEU A O 1
ATOM 1431 N N . ARG A 1 187 ? -0.359 -9.033 -8.998 1.00 94.75 187 ARG A N 1
ATOM 1432 C CA . ARG A 1 187 ? -1.118 -10.228 -8.594 1.00 94.75 187 ARG A CA 1
ATOM 1433 C C . ARG A 1 187 ? -2.497 -10.321 -9.247 1.00 94.75 187 ARG A C 1
ATOM 1435 O O . ARG A 1 187 ? -3.233 -11.258 -8.963 1.00 94.75 187 ARG A O 1
ATOM 1442 N N . ILE A 1 188 ? -2.876 -9.360 -10.090 1.00 94.81 188 ILE A N 1
ATOM 1443 C CA . ILE A 1 188 ? -4.160 -9.380 -10.796 1.00 94.81 188 ILE A CA 1
ATOM 1444 C C . ILE A 1 188 ? -3.956 -9.997 -12.181 1.00 94.81 188 ILE A C 1
ATOM 1446 O O . ILE A 1 188 ? -3.314 -9.397 -13.039 1.00 94.81 188 ILE A O 1
ATOM 1450 N N . ASP A 1 189 ? -4.571 -11.159 -12.417 1.00 87.38 189 ASP A N 1
ATOM 1451 C CA . ASP A 1 189 ? -4.403 -11.939 -13.656 1.00 87.38 189 ASP A CA 1
ATOM 1452 C C . ASP A 1 189 ? -4.780 -11.176 -14.936 1.00 87.38 189 ASP A C 1
ATOM 1454 O O . ASP A 1 189 ? -4.230 -11.419 -16.008 1.00 87.38 189 ASP A O 1
ATOM 1458 N N . SER A 1 190 ? -5.755 -10.267 -14.853 1.00 89.00 190 SER A N 1
ATOM 1459 C CA . SER A 1 190 ? -6.269 -9.539 -16.016 1.00 89.00 190 SER A CA 1
ATOM 1460 C C . SER A 1 190 ? -6.602 -8.089 -15.683 1.00 89.00 190 SER A C 1
ATOM 1462 O O . SER A 1 190 ? -7.656 -7.781 -15.137 1.00 89.00 190 SER A O 1
ATOM 1464 N N . LEU A 1 191 ? -5.720 -7.164 -16.047 1.00 91.75 191 LEU A N 1
ATOM 1465 C CA . LEU A 1 191 ? -6.003 -5.729 -15.996 1.00 91.75 191 LEU A CA 1
ATOM 1466 C C . LEU A 1 191 ? -6.418 -5.233 -17.383 1.00 91.75 191 LEU A C 1
ATOM 1468 O O . LEU A 1 191 ? -5.761 -5.541 -18.382 1.00 91.75 191 LEU A O 1
ATOM 1472 N N . SER A 1 192 ? -7.504 -4.465 -17.441 1.00 91.06 192 SER A N 1
ATOM 1473 C CA . SER A 1 192 ? -7.926 -3.766 -18.654 1.00 91.06 192 SER A CA 1
ATOM 1474 C C . SER A 1 192 ? -6.908 -2.689 -19.043 1.00 91.06 192 SER A C 1
ATOM 1476 O O . SER A 1 192 ? -6.135 -2.218 -18.209 1.00 91.06 192 SER A O 1
ATOM 1478 N N . VAL A 1 193 ? -6.897 -2.281 -20.316 1.00 89.12 193 VAL A N 1
ATOM 1479 C CA . VAL A 1 193 ? -5.983 -1.228 -20.797 1.00 89.12 193 VAL A CA 1
ATOM 1480 C C . VAL A 1 193 ? -6.117 0.070 -19.978 1.00 89.12 193 VAL A C 1
ATOM 1482 O O . VAL A 1 193 ? -5.084 0.544 -19.508 1.00 89.12 193 VAL A O 1
ATOM 1485 N N . PRO A 1 194 ? -7.330 0.581 -19.673 1.00 90.75 194 PRO A N 1
ATOM 1486 C CA . PRO A 1 194 ? -7.474 1.777 -18.840 1.00 90.75 194 PRO A CA 1
ATOM 1487 C C . PRO A 1 194 ? -6.929 1.610 -17.414 1.00 90.75 194 PRO A C 1
ATOM 1489 O O . PRO A 1 194 ? -6.362 2.544 -16.851 1.00 90.75 194 PRO A O 1
ATOM 1492 N N . GLU A 1 195 ? -7.068 0.421 -16.813 1.00 91.44 195 GLU A N 1
ATOM 1493 C CA . GLU A 1 195 ? -6.487 0.139 -15.492 1.00 91.44 195 GLU A CA 1
ATOM 1494 C C . GLU A 1 195 ? -4.955 0.168 -15.552 1.00 91.44 195 GLU A C 1
ATOM 1496 O O . GLU A 1 195 ? -4.320 0.791 -14.701 1.00 91.44 195 GLU A O 1
ATOM 1501 N N . LYS A 1 196 ? -4.359 -0.457 -16.577 1.00 91.12 196 LYS A N 1
ATOM 1502 C CA . LYS A 1 196 ? -2.904 -0.441 -16.792 1.00 91.12 196 LYS A CA 1
ATOM 1503 C C . LYS A 1 196 ? -2.376 0.982 -16.996 1.00 91.12 196 LYS A C 1
ATOM 1505 O O . LYS A 1 196 ? -1.366 1.344 -16.398 1.00 91.12 196 LYS A O 1
ATOM 1510 N N . GLU A 1 197 ? -3.073 1.797 -17.787 1.00 89.88 197 GLU A N 1
ATOM 1511 C CA . GLU A 1 197 ? -2.740 3.211 -18.011 1.00 89.88 197 GLU A CA 1
ATOM 1512 C C . GLU A 1 197 ? -2.801 4.022 -16.719 1.00 89.88 197 GLU A C 1
ATOM 1514 O O . GLU A 1 197 ? -1.864 4.757 -16.406 1.00 89.88 197 GLU A O 1
ATOM 1519 N N . ARG A 1 198 ? -3.857 3.836 -15.919 1.00 90.44 198 ARG A N 1
ATOM 1520 C CA . ARG A 1 198 ? -3.997 4.510 -14.625 1.00 90.44 198 ARG A CA 1
ATOM 1521 C C . ARG A 1 198 ? -2.886 4.114 -13.653 1.00 90.44 198 ARG A C 1
ATOM 1523 O O . ARG A 1 198 ? -2.330 4.988 -12.997 1.00 90.44 198 ARG A O 1
ATOM 1530 N N . ILE A 1 199 ? -2.540 2.825 -13.579 1.00 92.25 199 ILE A N 1
ATOM 1531 C CA . ILE A 1 199 ? -1.447 2.322 -12.732 1.00 92.25 199 ILE A CA 1
ATOM 1532 C C . ILE A 1 199 ? -0.110 2.924 -13.166 1.00 92.25 199 ILE A C 1
ATOM 1534 O O . ILE A 1 199 ? 0.596 3.493 -12.339 1.00 92.25 1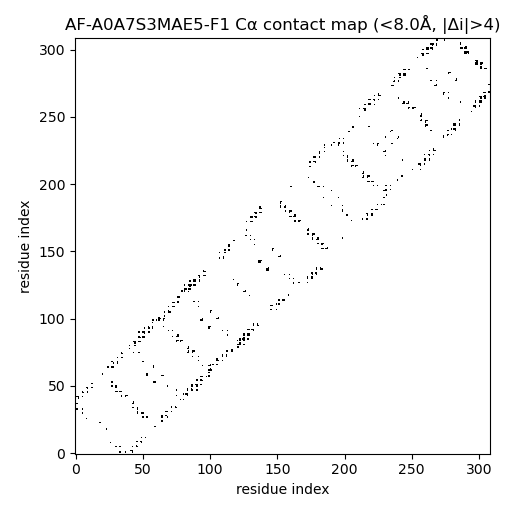99 ILE A O 1
ATOM 1538 N N . ALA A 1 200 ? 0.236 2.828 -14.449 1.00 89.44 200 ALA A N 1
ATOM 1539 C CA . ALA A 1 200 ? 1.497 3.349 -14.970 1.00 89.44 200 ALA A CA 1
ATOM 1540 C C . ALA A 1 200 ? 1.604 4.878 -14.809 1.00 89.44 200 ALA A C 1
ATOM 1542 O O . ALA A 1 200 ? 2.662 5.382 -14.429 1.00 89.44 200 ALA A O 1
ATOM 1543 N N . GLY A 1 201 ? 0.496 5.606 -14.985 1.00 88.88 201 GLY A N 1
ATOM 1544 C CA . GLY A 1 201 ? 0.425 7.051 -14.763 1.00 88.88 201 GLY A CA 1
ATOM 1545 C C . GLY A 1 201 ? 0.811 7.482 -13.343 1.00 88.88 201 GLY A C 1
ATOM 1546 O O . GLY A 1 201 ? 1.427 8.536 -13.180 1.00 88.88 201 GLY A O 1
ATOM 1547 N N . VAL A 1 202 ? 0.538 6.659 -12.318 1.00 89.81 202 VAL A N 1
ATOM 1548 C CA . VAL A 1 202 ? 1.004 6.921 -10.940 1.00 89.81 202 VAL A CA 1
ATOM 1549 C C . VAL A 1 202 ? 2.529 7.009 -10.899 1.00 89.81 202 VAL A C 1
ATOM 1551 O O . VAL A 1 202 ? 3.068 7.974 -10.366 1.00 89.81 202 VAL A O 1
ATOM 1554 N N . PHE A 1 203 ? 3.233 6.043 -11.493 1.00 90.44 203 PHE A N 1
ATOM 1555 C CA . PHE A 1 203 ? 4.698 6.026 -11.486 1.00 90.44 203 PHE A CA 1
ATOM 1556 C C . PHE A 1 203 ? 5.281 7.188 -12.285 1.00 90.44 203 PHE A C 1
ATOM 1558 O O . PHE A 1 203 ? 6.280 7.772 -11.880 1.00 90.44 203 PHE A O 1
ATOM 1565 N N . PHE A 1 204 ? 4.653 7.562 -13.396 1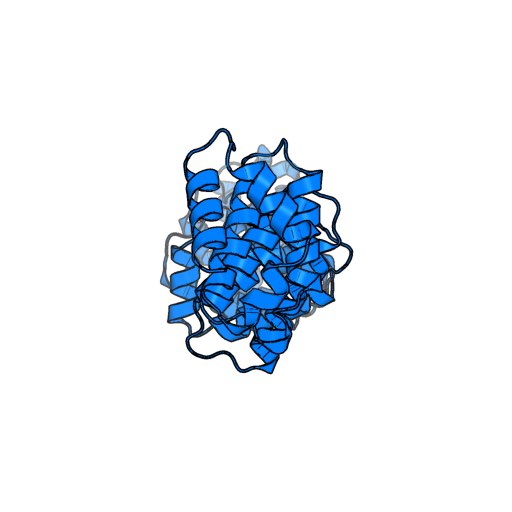.00 87.44 204 PHE A N 1
ATOM 1566 C CA . PHE A 1 204 ? 5.179 8.632 -14.243 1.00 87.44 204 PHE A CA 1
ATOM 1567 C C . PHE A 1 204 ? 5.107 9.984 -13.541 1.00 87.44 204 PHE A C 1
ATOM 1569 O O . PHE A 1 204 ? 6.084 10.727 -13.559 1.00 87.44 204 PHE A O 1
ATOM 1576 N N . ASN A 1 205 ? 4.012 10.256 -12.829 1.00 87.25 205 ASN A N 1
ATOM 1577 C CA . ASN A 1 205 ? 3.898 11.460 -12.007 1.00 87.25 205 ASN A CA 1
ATOM 1578 C C . ASN A 1 205 ? 4.983 11.517 -10.917 1.00 87.25 205 ASN A C 1
ATOM 1580 O O . ASN A 1 205 ? 5.483 12.591 -10.591 1.00 87.25 205 ASN A O 1
ATOM 1584 N N . MET A 1 206 ? 5.389 10.364 -10.380 1.00 89.88 206 MET A N 1
ATOM 1585 C CA . MET A 1 206 ? 6.416 10.279 -9.339 1.00 89.88 206 MET A CA 1
ATOM 1586 C C . MET A 1 206 ? 7.849 10.488 -9.857 1.00 89.88 206 MET A C 1
ATOM 1588 O O . MET A 1 206 ? 8.726 10.842 -9.067 1.00 89.88 206 MET A O 1
ATOM 1592 N N . LEU A 1 207 ? 8.100 10.362 -11.167 1.00 91.38 207 LEU A N 1
ATOM 1593 C CA . LEU A 1 207 ? 9.395 10.702 -11.783 1.00 91.38 207 LEU A CA 1
ATOM 1594 C C . LEU A 1 207 ? 9.697 12.213 -11.774 1.00 91.38 207 LEU A C 1
ATOM 1596 O O . LEU A 1 207 ? 10.834 12.620 -12.038 1.00 91.38 207 LEU A O 1
ATOM 1600 N N . GLU A 1 208 ? 8.698 13.047 -11.475 1.00 88.44 208 GLU A N 1
ATOM 1601 C CA . GLU A 1 208 ? 8.867 14.494 -11.303 1.00 88.44 208 GLU A CA 1
ATOM 1602 C C . GLU A 1 208 ? 9.385 14.890 -9.915 1.00 88.44 208 GLU A C 1
ATOM 1604 O O . GLU A 1 208 ? 9.721 16.051 -9.688 1.00 88.44 208 GLU A O 1
ATOM 1609 N N . THR A 1 209 ? 9.497 13.934 -8.991 1.00 87.00 209 THR A N 1
ATOM 1610 C CA . THR A 1 209 ? 10.086 14.176 -7.670 1.00 87.00 209 THR A CA 1
ATOM 1611 C C . THR A 1 209 ? 11.612 14.312 -7.755 1.00 87.00 209 THR A C 1
ATOM 1613 O O . THR A 1 209 ? 12.246 13.735 -8.635 1.00 87.00 209 THR A O 1
ATOM 1616 N N . ASP A 1 210 ? 12.212 15.077 -6.839 1.00 86.00 210 ASP A N 1
ATOM 1617 C CA . ASP A 1 210 ? 13.678 15.243 -6.729 1.00 86.00 210 ASP A CA 1
ATOM 1618 C C . ASP A 1 210 ? 14.248 14.504 -5.500 1.00 86.00 210 ASP A C 1
ATOM 1620 O O . ASP A 1 210 ? 15.314 14.834 -4.982 1.00 86.00 210 ASP A O 1
ATOM 1624 N N . ASP A 1 211 ? 13.519 13.495 -5.009 1.00 89.38 211 ASP A N 1
ATOM 1625 C CA . ASP A 1 211 ? 13.952 12.633 -3.910 1.00 89.38 211 ASP A CA 1
ATOM 1626 C C . ASP A 1 211 ? 14.458 11.291 -4.454 1.00 89.38 211 ASP A C 1
ATOM 1628 O O . ASP A 1 211 ? 13.728 10.535 -5.093 1.00 89.38 211 ASP A O 1
ATOM 1632 N N . GLN A 1 212 ? 15.724 10.977 -4.187 1.00 89.19 212 GLN A N 1
ATOM 1633 C CA . GLN A 1 212 ? 16.381 9.787 -4.731 1.00 89.19 212 GLN A CA 1
ATOM 1634 C C . GLN A 1 212 ? 15.750 8.457 -4.287 1.00 89.19 212 GLN A C 1
ATOM 1636 O O . GLN A 1 212 ? 15.791 7.489 -5.048 1.00 89.19 212 GLN A O 1
ATOM 1641 N N . TYR A 1 213 ? 15.183 8.386 -3.078 1.00 87.12 213 TYR A N 1
ATOM 1642 C CA . TYR A 1 213 ? 14.576 7.161 -2.555 1.00 87.12 213 TYR A CA 1
ATOM 1643 C C . TYR A 1 213 ? 13.237 6.917 -3.243 1.00 87.12 213 TYR A C 1
ATOM 1645 O O . TYR A 1 213 ? 12.979 5.823 -3.751 1.00 87.12 213 TYR A O 1
ATOM 1653 N N . VAL A 1 214 ? 12.447 7.981 -3.376 1.00 89.56 214 VAL A N 1
ATOM 1654 C CA . VAL A 1 214 ? 11.181 7.956 -4.107 1.00 89.56 214 VAL A CA 1
ATOM 1655 C C . VAL A 1 214 ? 11.403 7.614 -5.579 1.00 89.56 214 VAL A C 1
ATOM 1657 O O . VAL A 1 214 ? 10.689 6.772 -6.131 1.00 89.56 214 VAL A O 1
ATOM 1660 N N . LEU A 1 215 ? 12.417 8.205 -6.216 1.00 92.44 215 LEU A N 1
ATOM 1661 C CA . LEU A 1 215 ? 12.793 7.885 -7.593 1.00 92.44 215 LEU A CA 1
ATOM 1662 C C . LEU A 1 215 ? 13.244 6.427 -7.737 1.00 92.44 215 LEU A C 1
ATOM 1664 O O . LEU A 1 215 ? 12.820 5.757 -8.677 1.00 92.44 215 LEU A O 1
ATOM 1668 N N . GLY A 1 216 ? 14.032 5.899 -6.796 1.00 91.06 216 GLY A N 1
ATOM 1669 C CA . GLY A 1 216 ? 14.440 4.491 -6.784 1.00 91.06 216 GLY A CA 1
ATOM 1670 C C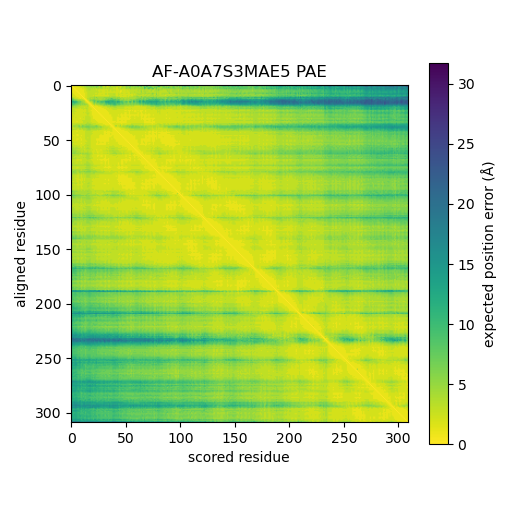 . GLY A 1 216 ? 13.251 3.532 -6.717 1.00 91.06 216 GLY A C 1
ATOM 1671 O O . GLY A 1 216 ? 13.137 2.624 -7.548 1.00 91.06 216 GLY A O 1
ATOM 1672 N N . SER A 1 217 ? 12.320 3.778 -5.794 1.00 90.00 217 SER A N 1
ATOM 1673 C CA . SER A 1 217 ? 11.066 3.022 -5.664 1.00 90.00 217 SER A CA 1
ATOM 1674 C C . SER A 1 217 ? 10.203 3.121 -6.928 1.00 90.00 217 SER A C 1
ATOM 1676 O O . SER A 1 217 ? 9.655 2.122 -7.401 1.00 90.00 217 SER A O 1
ATOM 1678 N N . THR A 1 218 ? 10.127 4.313 -7.521 1.00 92.62 218 THR A N 1
ATOM 1679 C CA . THR A 1 218 ? 9.332 4.586 -8.724 1.00 92.62 218 THR A CA 1
ATOM 1680 C C . THR A 1 218 ? 9.886 3.860 -9.948 1.00 92.62 218 THR A C 1
ATOM 1682 O O . THR A 1 218 ? 9.153 3.144 -10.629 1.00 92.62 218 THR A O 1
ATOM 1685 N N . ILE A 1 219 ? 11.189 3.977 -10.207 1.00 94.06 219 ILE A N 1
ATOM 1686 C CA . ILE A 1 219 ? 11.864 3.323 -11.338 1.00 94.06 219 ILE A CA 1
ATOM 1687 C C . ILE A 1 219 ? 11.818 1.798 -11.172 1.00 94.06 219 ILE A C 1
ATOM 1689 O O . ILE A 1 219 ? 11.577 1.077 -12.142 1.00 94.06 219 ILE A O 1
ATOM 1693 N N . SER A 1 220 ? 11.950 1.297 -9.939 1.00 92.50 220 SER A N 1
ATOM 1694 C CA . SER A 1 220 ? 11.753 -0.126 -9.625 1.00 92.50 220 SER A CA 1
ATOM 1695 C C . SER A 1 220 ? 10.345 -0.606 -9.981 1.00 92.50 220 SER A C 1
ATOM 1697 O O . SER A 1 220 ? 10.178 -1.693 -10.536 1.00 92.50 220 SER A O 1
ATOM 1699 N N . GLY A 1 221 ? 9.329 0.211 -9.696 1.00 92.31 221 GLY A N 1
ATOM 1700 C CA . GLY A 1 221 ? 7.948 -0.057 -10.079 1.00 92.31 221 GLY A CA 1
ATOM 1701 C C . GLY A 1 221 ? 7.749 -0.087 -11.594 1.00 92.31 221 GLY A C 1
ATOM 1702 O O . GLY A 1 221 ? 7.189 -1.052 -12.108 1.00 92.31 221 GLY A O 1
ATOM 1703 N N . ILE A 1 222 ? 8.286 0.900 -12.320 1.00 93.00 222 ILE A N 1
ATOM 1704 C CA . ILE A 1 222 ? 8.232 0.952 -13.793 1.00 93.00 222 ILE A CA 1
ATOM 1705 C C . ILE A 1 222 ? 8.868 -0.296 -14.402 1.00 93.00 222 ILE A C 1
ATOM 1707 O O . ILE A 1 222 ? 8.274 -0.922 -15.280 1.00 93.00 222 ILE A O 1
ATOM 1711 N N . ARG A 1 223 ? 10.039 -0.705 -13.895 1.00 93.19 223 ARG A N 1
ATOM 1712 C CA . ARG A 1 223 ? 10.702 -1.945 -14.313 1.00 93.19 223 ARG A CA 1
ATOM 1713 C C . ARG A 1 223 ? 9.773 -3.145 -14.153 1.00 93.19 223 ARG A C 1
ATOM 1715 O O . ARG A 1 223 ? 9.611 -3.917 -15.091 1.00 93.19 223 ARG A O 1
ATOM 1722 N N . ALA A 1 224 ? 9.167 -3.302 -12.976 1.00 92.31 224 ALA A N 1
ATOM 1723 C CA . ALA A 1 224 ? 8.302 -4.438 -12.678 1.00 92.31 224 ALA A CA 1
ATOM 1724 C C . ALA A 1 224 ? 7.051 -4.466 -13.572 1.00 92.31 224 ALA A C 1
ATOM 1726 O O . ALA A 1 224 ? 6.662 -5.537 -14.047 1.00 92.31 224 ALA A O 1
ATOM 1727 N N . LEU A 1 225 ? 6.461 -3.299 -13.857 1.00 90.62 225 LEU A N 1
ATOM 1728 C CA . LEU A 1 225 ? 5.349 -3.176 -14.800 1.00 90.62 225 LEU A CA 1
ATOM 1729 C C . LEU A 1 225 ? 5.769 -3.554 -16.226 1.00 90.62 225 LEU A C 1
ATOM 1731 O O . LEU A 1 225 ? 5.038 -4.284 -16.896 1.00 90.62 225 LEU A O 1
ATOM 1735 N N . GLY A 1 226 ? 6.942 -3.096 -16.674 1.00 89.56 226 GLY A N 1
ATOM 1736 C CA . GLY A 1 226 ? 7.509 -3.444 -17.979 1.00 89.56 226 GLY A CA 1
ATOM 1737 C C . GLY A 1 226 ? 7.749 -4.947 -18.120 1.00 89.56 226 GLY A C 1
ATOM 1738 O O . GLY A 1 226 ? 7.224 -5.569 -19.039 1.00 89.56 226 GLY A O 1
ATOM 1739 N N . SER A 1 227 ? 8.443 -5.564 -17.157 1.00 89.38 227 SER A N 1
ATOM 1740 C CA . SER A 1 227 ? 8.753 -7.003 -17.185 1.00 89.38 227 SER A CA 1
ATOM 1741 C C . SER A 1 227 ? 7.511 -7.897 -17.142 1.00 89.38 227 SER A C 1
ATOM 1743 O O . SER A 1 227 ? 7.561 -9.031 -17.606 1.00 89.38 227 SER A O 1
ATOM 1745 N N . SER A 1 228 ? 6.404 -7.399 -16.587 1.00 87.69 228 SER A N 1
ATOM 1746 C CA . SER A 1 228 ? 5.160 -8.164 -16.427 1.00 87.69 228 SER A CA 1
ATOM 1747 C C . SER A 1 228 ? 4.134 -7.896 -17.535 1.00 87.69 228 SER A C 1
ATOM 1749 O O . SER A 1 228 ? 2.998 -8.354 -17.436 1.00 87.69 228 SER A O 1
ATOM 1751 N N . GLY A 1 229 ? 4.478 -7.111 -18.566 1.00 83.88 229 GLY A N 1
ATOM 1752 C CA . GLY A 1 229 ? 3.537 -6.728 -19.631 1.00 83.88 229 GLY A CA 1
ATOM 1753 C C . GLY A 1 229 ? 2.361 -5.868 -19.139 1.00 83.88 229 GLY A C 1
ATOM 1754 O O . GLY A 1 229 ? 1.289 -5.817 -19.760 1.00 83.88 229 GLY A O 1
ATOM 1755 N N . LEU A 1 230 ? 2.531 -5.216 -17.985 1.00 84.06 230 LEU A N 1
ATOM 1756 C CA . LEU A 1 230 ? 1.553 -4.296 -17.408 1.00 84.06 230 LEU A CA 1
ATOM 1757 C C . LEU A 1 230 ? 1.781 -2.852 -17.851 1.00 84.06 230 LEU A C 1
ATOM 1759 O O . LEU A 1 230 ? 0.855 -2.060 -17.733 1.00 84.06 230 LEU A O 1
ATOM 1763 N N . CYS A 1 231 ? 2.960 -2.512 -18.380 1.00 84.62 231 CYS A N 1
ATOM 1764 C CA . CYS A 1 231 ? 3.200 -1.210 -18.996 1.00 84.62 231 CYS A CA 1
ATOM 1765 C C . CYS A 1 231 ? 2.449 -1.123 -20.343 1.00 84.62 231 CYS A C 1
ATOM 1767 O O . CYS A 1 231 ? 2.742 -1.917 -21.241 1.00 84.62 231 CYS A O 1
ATOM 1769 N N . PRO A 1 232 ? 1.473 -0.211 -20.512 1.00 80.56 232 PRO A N 1
ATOM 1770 C CA . PRO A 1 232 ? 0.830 0.014 -21.804 1.00 80.56 232 PRO A CA 1
ATOM 1771 C C . PRO A 1 232 ? 1.837 0.504 -22.844 1.00 80.56 232 PRO A C 1
ATOM 1773 O O . PRO A 1 232 ? 2.652 1.379 -22.555 1.00 80.56 232 PRO A O 1
ATOM 1776 N N . LYS A 1 233 ? 1.728 0.007 -24.079 1.00 80.00 233 LYS A N 1
ATOM 1777 C CA . LYS A 1 233 ? 2.592 0.432 -25.192 1.00 80.00 233 LYS A CA 1
ATOM 1778 C C . LYS A 1 233 ? 2.528 1.937 -25.446 1.00 80.00 233 LYS A C 1
ATOM 1780 O O . LYS A 1 233 ? 3.539 2.555 -25.723 1.00 80.00 233 LYS A O 1
ATOM 1785 N N . GLN A 1 234 ? 1.352 2.537 -25.273 1.00 75.12 234 GLN A N 1
ATOM 1786 C CA . GLN A 1 234 ? 1.122 3.976 -25.429 1.00 75.12 234 GLN A CA 1
ATOM 1787 C C . GLN A 1 234 ? 1.944 4.823 -24.449 1.00 75.12 234 GLN A C 1
ATOM 1789 O O . GLN A 1 234 ? 2.159 6.009 -24.683 1.00 75.12 234 GLN A O 1
ATOM 1794 N N . LEU A 1 235 ? 2.362 4.225 -23.333 1.00 73.31 235 LEU A N 1
ATOM 1795 C CA . LEU A 1 235 ? 3.126 4.882 -22.282 1.00 73.31 235 LEU A CA 1
ATOM 1796 C C . LEU A 1 235 ? 4.635 4.636 -22.410 1.00 73.31 235 LEU A C 1
ATOM 1798 O O . LEU A 1 235 ? 5.423 5.410 -21.861 1.00 73.31 235 LEU A O 1
ATOM 1802 N N . LEU A 1 236 ? 5.045 3.619 -23.172 1.00 82.75 236 LEU A N 1
ATOM 1803 C CA . LEU A 1 236 ? 6.423 3.456 -23.613 1.00 82.75 236 LEU A CA 1
ATOM 1804 C C . LEU A 1 236 ? 6.735 4.547 -24.646 1.00 82.75 236 LEU A C 1
ATOM 1806 O O . LEU A 1 236 ? 6.276 4.507 -25.781 1.00 82.75 236 LEU A O 1
ATOM 1810 N N . SER A 1 237 ? 7.490 5.553 -24.215 1.00 86.25 237 SER A N 1
ATOM 1811 C CA . SER A 1 237 ? 7.825 6.724 -25.022 1.00 86.25 237 SER A CA 1
ATOM 1812 C C . SER A 1 237 ? 9.285 7.114 -24.836 1.00 86.25 237 SER A C 1
ATOM 1814 O O . SER A 1 237 ? 9.871 6.893 -23.771 1.00 86.25 237 SER A O 1
ATOM 1816 N N . GLU A 1 238 ? 9.856 7.775 -25.843 1.00 87.44 238 GLU A N 1
ATOM 1817 C CA . GLU A 1 238 ? 11.197 8.353 -25.754 1.00 87.44 238 GLU A CA 1
ATOM 1818 C C . GLU A 1 238 ? 11.298 9.313 -24.564 1.00 87.44 238 GLU A C 1
ATOM 1820 O O . GLU A 1 238 ? 12.296 9.304 -23.850 1.00 87.44 238 GLU A O 1
ATOM 1825 N N . THR A 1 239 ? 10.240 10.083 -24.281 1.00 90.44 239 THR A N 1
ATOM 1826 C CA . THR A 1 239 ? 10.176 10.995 -23.131 1.00 90.44 239 THR A CA 1
ATOM 1827 C C . THR A 1 239 ? 10.367 10.262 -21.804 1.00 90.44 239 THR A C 1
ATOM 1829 O O . THR A 1 239 ? 11.153 10.711 -20.969 1.00 90.44 239 THR A O 1
ATOM 1832 N N . LEU A 1 240 ? 9.697 9.121 -21.612 1.00 91.31 240 LEU A N 1
ATOM 1833 C CA . LEU A 1 240 ? 9.844 8.302 -20.408 1.00 91.31 240 LEU A CA 1
ATOM 1834 C C . LEU A 1 240 ? 11.276 7.779 -20.263 1.00 91.31 240 LEU A C 1
ATOM 1836 O O . LEU A 1 240 ? 11.904 7.963 -19.219 1.00 91.31 240 LEU A O 1
ATOM 1840 N N . LEU A 1 241 ? 11.794 7.125 -21.305 1.00 93.75 241 LEU A N 1
ATOM 1841 C CA . LEU A 1 241 ? 13.115 6.494 -21.263 1.00 93.75 241 LEU A CA 1
ATOM 1842 C C . LEU A 1 241 ? 14.223 7.543 -21.104 1.00 93.75 241 LEU A C 1
ATOM 1844 O O . LEU A 1 241 ? 15.126 7.377 -20.284 1.00 93.75 241 LEU A O 1
ATOM 1848 N N . SER A 1 242 ? 14.090 8.677 -21.792 1.00 94.50 242 SER A N 1
ATOM 1849 C CA . SER A 1 242 ? 14.961 9.844 -21.655 1.00 94.50 242 SER A CA 1
ATOM 1850 C C . SER A 1 242 ? 14.941 10.426 -20.250 1.00 94.50 242 SER A C 1
ATOM 1852 O O . SER A 1 242 ? 15.987 10.814 -19.724 1.00 94.50 242 SER A O 1
ATOM 1854 N N . ARG A 1 243 ? 13.765 10.484 -19.613 1.00 94.94 243 ARG A N 1
ATOM 1855 C CA . ARG A 1 243 ? 13.642 10.962 -18.234 1.00 94.94 243 ARG A CA 1
ATOM 1856 C C . ARG A 1 243 ? 14.368 10.035 -17.267 1.00 94.94 243 ARG A C 1
ATOM 1858 O O . ARG A 1 243 ? 15.113 10.519 -16.418 1.00 94.94 243 ARG A O 1
ATOM 1865 N N . ILE A 1 244 ? 14.210 8.722 -17.425 1.00 95.31 244 ILE A N 1
ATOM 1866 C CA . ILE A 1 244 ? 14.920 7.725 -16.614 1.00 95.31 244 ILE A CA 1
ATOM 1867 C C . ILE A 1 244 ? 16.433 7.833 -16.830 1.00 95.31 244 ILE A C 1
ATOM 1869 O O . ILE A 1 244 ? 17.177 7.900 -15.853 1.00 95.31 244 ILE A O 1
ATOM 1873 N N . ALA A 1 245 ? 16.893 7.942 -18.078 1.00 95.75 245 ALA A N 1
ATOM 1874 C CA . ALA A 1 245 ? 18.305 8.153 -18.387 1.00 95.75 245 ALA A CA 1
ATOM 1875 C C . ALA A 1 245 ? 18.846 9.442 -17.741 1.00 95.75 245 ALA A C 1
ATOM 1877 O O . ALA A 1 245 ? 19.898 9.426 -17.106 1.00 95.75 245 ALA A O 1
ATOM 1878 N N . SER A 1 246 ? 18.100 10.548 -17.807 1.00 95.75 246 SER A N 1
ATOM 1879 C CA . SER A 1 246 ? 18.476 11.807 -17.151 1.00 95.75 246 SER A CA 1
ATOM 1880 C C . SER A 1 246 ? 18.607 11.662 -15.629 1.00 95.75 246 SER A C 1
ATOM 1882 O O . SER A 1 246 ? 19.551 12.195 -15.044 1.00 95.75 246 SER A O 1
ATOM 1884 N N . ILE A 1 247 ? 17.705 10.912 -14.987 1.00 96.00 247 ILE A N 1
ATOM 1885 C CA . ILE A 1 247 ? 17.781 10.608 -13.551 1.00 96.00 247 ILE A CA 1
ATOM 1886 C C . ILE A 1 247 ? 19.043 9.791 -13.246 1.00 96.00 247 ILE A C 1
ATOM 1888 O O . ILE A 1 247 ? 19.791 10.153 -12.339 1.00 96.00 247 ILE A O 1
ATOM 1892 N N . VAL A 1 248 ? 19.337 8.746 -14.027 1.00 95.25 248 VAL A N 1
ATOM 1893 C CA . VAL A 1 248 ? 20.569 7.949 -13.868 1.00 95.25 248 VAL A CA 1
ATOM 1894 C C . VAL A 1 248 ? 21.815 8.823 -14.012 1.00 95.25 248 VAL A C 1
ATOM 1896 O O . VAL A 1 248 ? 22.711 8.755 -13.175 1.00 95.25 248 VAL A O 1
ATOM 1899 N N . ALA A 1 249 ? 21.858 9.690 -15.025 1.00 94.56 249 ALA A N 1
ATOM 1900 C CA . ALA A 1 249 ? 22.975 10.606 -15.238 1.00 94.56 249 ALA A CA 1
ATOM 1901 C C . ALA A 1 249 ? 23.160 11.573 -14.056 1.00 94.56 249 ALA A C 1
ATOM 1903 O O . ALA A 1 249 ? 24.283 11.806 -13.609 1.00 94.56 249 ALA A O 1
ATOM 1904 N N . ARG A 1 250 ? 22.055 12.120 -13.530 1.00 94.56 250 ARG A N 1
ATOM 1905 C CA . ARG A 1 250 ? 22.055 13.062 -12.399 1.00 94.56 250 ARG A CA 1
ATOM 1906 C C . ARG A 1 250 ? 22.539 12.407 -11.108 1.00 94.56 250 ARG A C 1
ATOM 1908 O O . ARG A 1 250 ? 23.322 13.006 -10.376 1.00 94.56 250 ARG A O 1
ATOM 1915 N N . TYR A 1 251 ? 22.088 11.187 -10.839 1.00 92.81 251 TYR A N 1
ATOM 1916 C CA . TYR A 1 251 ? 22.384 10.451 -9.612 1.00 92.81 251 TYR A CA 1
ATOM 1917 C C . TYR A 1 251 ? 23.434 9.353 -9.828 1.00 92.81 251 TYR A C 1
ATOM 1919 O O . TYR A 1 251 ? 23.402 8.325 -9.156 1.00 92.81 251 TYR A O 1
ATOM 1927 N N . ASN A 1 252 ? 24.407 9.586 -10.714 1.00 88.12 252 ASN A N 1
ATOM 1928 C CA . ASN A 1 252 ? 25.414 8.594 -11.116 1.00 88.12 252 ASN A CA 1
ATOM 1929 C C . ASN A 1 252 ? 26.292 8.041 -9.971 1.00 88.12 252 ASN A C 1
ATOM 1931 O O . ASN A 1 252 ? 26.919 6.996 -10.113 1.00 88.12 252 ASN A O 1
ATOM 1935 N N . LYS A 1 253 ? 26.331 8.722 -8.820 1.00 89.62 253 LYS A N 1
ATOM 1936 C CA . LYS A 1 253 ? 27.028 8.267 -7.603 1.00 89.62 253 LYS A CA 1
ATOM 1937 C C . LYS A 1 253 ? 26.196 7.312 -6.743 1.00 89.62 253 LYS A C 1
ATOM 1939 O O . LYS A 1 253 ? 26.729 6.701 -5.821 1.00 89.62 253 LYS A O 1
ATOM 1944 N N . TYR A 1 254 ? 24.900 7.191 -7.014 1.00 91.56 254 TYR A N 1
ATOM 1945 C CA . TYR A 1 254 ? 23.979 6.343 -6.267 1.00 91.56 254 TYR A CA 1
ATOM 1946 C C . TYR A 1 254 ? 23.796 5.022 -7.005 1.00 91.56 254 TYR A C 1
ATOM 1948 O O . TYR A 1 254 ? 22.932 4.880 -7.872 1.00 91.56 254 TYR A O 1
ATOM 1956 N N . LEU A 1 255 ? 24.634 4.050 -6.640 1.00 90.62 255 LEU A N 1
ATOM 1957 C CA . LEU A 1 255 ? 24.761 2.760 -7.321 1.00 90.62 255 LEU A CA 1
ATOM 1958 C C . LEU A 1 255 ? 23.417 2.048 -7.531 1.00 90.62 255 LEU A C 1
ATOM 1960 O O . LEU A 1 255 ? 23.140 1.541 -8.614 1.00 90.62 255 LEU A O 1
ATOM 1964 N N . GLU A 1 256 ? 22.565 2.019 -6.506 1.00 91.19 256 GLU A N 1
ATOM 1965 C CA . GLU A 1 256 ? 21.269 1.336 -6.563 1.00 91.19 256 GLU A CA 1
ATOM 1966 C C . GLU A 1 256 ? 20.302 1.992 -7.556 1.00 91.19 256 GLU A C 1
ATOM 1968 O O . GLU A 1 256 ? 19.646 1.296 -8.336 1.00 91.19 256 GLU A O 1
ATOM 1973 N N . LEU A 1 257 ? 20.257 3.325 -7.587 1.00 92.50 257 LEU A N 1
ATOM 1974 C CA . LEU A 1 257 ? 19.419 4.075 -8.521 1.00 92.50 257 LEU A CA 1
ATOM 1975 C C . LEU A 1 257 ? 19.922 3.912 -9.960 1.00 92.50 257 LEU A C 1
ATOM 1977 O O . LEU A 1 257 ? 19.121 3.687 -10.867 1.00 92.50 257 LEU A O 1
ATOM 1981 N N . CYS A 1 258 ? 21.243 3.930 -10.158 1.00 93.38 258 CYS A N 1
ATOM 1982 C CA . CYS A 1 258 ? 21.863 3.670 -11.459 1.00 93.38 258 CYS A CA 1
ATOM 1983 C C . CYS A 1 258 ? 21.529 2.271 -11.970 1.00 93.38 258 CYS A C 1
ATOM 1985 O O . CYS A 1 258 ? 21.041 2.124 -13.092 1.00 93.38 258 CYS A O 1
ATOM 1987 N N . ARG A 1 259 ? 21.720 1.252 -11.123 1.00 95.06 259 ARG A N 1
ATOM 1988 C CA . ARG A 1 259 ? 21.392 -0.139 -11.441 1.00 95.06 259 ARG A CA 1
ATOM 1989 C C . ARG A 1 259 ? 19.922 -0.286 -11.813 1.00 95.06 259 ARG A C 1
ATOM 1991 O O . ARG A 1 259 ? 19.600 -0.926 -12.808 1.00 95.06 259 ARG A O 1
ATOM 1998 N N . THR A 1 260 ? 19.029 0.314 -11.031 1.00 94.25 260 THR A N 1
ATOM 1999 C CA . THR A 1 260 ? 17.581 0.217 -11.254 1.00 94.25 260 THR A CA 1
ATOM 2000 C C . THR A 1 260 ? 17.164 0.930 -12.541 1.00 94.25 260 THR A C 1
ATOM 2002 O O . THR A 1 260 ? 16.377 0.382 -13.309 1.00 94.25 260 THR A O 1
ATOM 2005 N N . GLY A 1 261 ? 17.730 2.104 -12.831 1.00 95.56 261 GLY A N 1
ATOM 2006 C CA . GLY A 1 261 ? 17.481 2.813 -14.086 1.00 95.56 261 GLY A CA 1
ATOM 2007 C C . GLY A 1 261 ? 17.997 2.054 -15.308 1.00 95.56 261 GLY A C 1
ATOM 2008 O O . GLY A 1 261 ? 17.249 1.868 -16.264 1.00 95.56 261 GLY A O 1
ATOM 2009 N N . CYS A 1 262 ? 19.218 1.513 -15.253 1.00 96.19 262 CYS A N 1
ATOM 2010 C CA . CYS A 1 262 ? 19.747 0.650 -16.317 1.00 96.19 262 CYS A CA 1
ATOM 2011 C C . CYS A 1 262 ? 18.904 -0.622 -16.488 1.00 96.19 262 CYS A C 1
ATOM 2013 O O . CYS A 1 262 ? 18.702 -1.083 -17.607 1.00 96.19 262 CYS A O 1
ATOM 2015 N N . ALA A 1 263 ? 18.356 -1.166 -15.397 1.00 96.12 263 ALA A N 1
ATOM 2016 C CA . ALA A 1 263 ? 17.456 -2.310 -15.464 1.00 96.12 263 ALA A CA 1
ATOM 2017 C C . ALA A 1 263 ? 16.152 -1.988 -16.202 1.00 96.12 263 ALA A C 1
ATOM 2019 O O . ALA A 1 263 ? 15.619 -2.863 -16.878 1.00 96.12 263 ALA A O 1
ATOM 2020 N N . VAL A 1 264 ? 15.639 -0.758 -16.102 1.00 95.38 264 VAL A N 1
ATOM 2021 C CA . VAL A 1 264 ? 14.479 -0.334 -16.896 1.00 95.38 264 VAL A CA 1
ATOM 2022 C C . VAL A 1 264 ? 14.817 -0.301 -18.385 1.00 95.38 264 VAL A C 1
ATOM 2024 O O . VAL A 1 264 ? 14.064 -0.859 -19.180 1.00 95.38 264 VAL A O 1
ATOM 2027 N N . LEU A 1 265 ? 15.952 0.297 -18.758 1.00 95.75 265 LEU A N 1
ATOM 2028 C CA . LEU A 1 265 ? 16.389 0.354 -20.158 1.00 95.75 265 LEU A CA 1
ATOM 2029 C C . LEU A 1 265 ? 16.561 -1.055 -20.746 1.00 95.75 265 LEU A C 1
ATOM 2031 O O . LEU A 1 265 ? 16.067 -1.329 -21.835 1.00 95.75 265 LEU A O 1
ATOM 2035 N N . ALA A 1 266 ? 17.154 -1.972 -19.977 1.00 96.25 266 ALA A N 1
ATOM 2036 C CA . ALA A 1 266 ? 17.315 -3.369 -20.375 1.00 96.25 266 ALA A CA 1
ATOM 2037 C C . ALA A 1 266 ? 15.979 -4.114 -20.513 1.00 96.25 266 ALA A C 1
ATOM 2039 O O . ALA A 1 266 ? 15.832 -4.962 -21.384 1.00 96.25 266 ALA A O 1
ATOM 2040 N N . VAL A 1 267 ? 14.993 -3.828 -19.657 1.00 94.88 267 VAL A N 1
ATOM 2041 C CA . VAL A 1 267 ? 13.659 -4.442 -19.759 1.00 94.88 267 VAL A CA 1
ATOM 2042 C C . VAL A 1 267 ? 12.948 -3.993 -21.029 1.00 94.88 267 VAL A C 1
ATOM 2044 O O . VAL A 1 267 ? 12.350 -4.823 -21.709 1.00 94.88 267 VAL A O 1
ATOM 2047 N N . PHE A 1 268 ? 13.017 -2.705 -21.362 1.00 93.75 268 PHE A N 1
ATOM 2048 C CA . PHE A 1 268 ? 12.358 -2.193 -22.559 1.00 93.75 268 PHE A CA 1
ATOM 2049 C C . PHE A 1 268 ? 13.117 -2.502 -23.850 1.00 93.75 268 PHE A C 1
ATOM 2051 O O . PHE A 1 268 ? 12.483 -2.555 -24.894 1.00 93.75 268 PHE A O 1
ATOM 2058 N N . SER A 1 269 ? 14.420 -2.802 -23.806 1.00 94.69 269 SER A N 1
ATOM 2059 C CA . SER A 1 269 ? 15.172 -3.189 -25.011 1.00 94.69 269 SER A CA 1
ATOM 2060 C C . SER A 1 269 ? 14.734 -4.526 -25.615 1.00 94.69 269 SER A C 1
ATOM 2062 O O . SER A 1 269 ? 15.045 -4.804 -26.769 1.00 94.69 269 SER A O 1
ATOM 2064 N N . TYR A 1 270 ? 13.982 -5.352 -24.882 1.00 92.88 270 TYR A N 1
ATOM 2065 C CA . TYR A 1 270 ? 13.354 -6.551 -25.445 1.00 92.88 270 TYR A CA 1
ATOM 2066 C C . TYR A 1 270 ? 12.169 -6.243 -26.374 1.00 92.88 270 TYR A C 1
ATOM 2068 O O . TYR A 1 270 ? 11.760 -7.121 -27.134 1.00 92.88 270 TYR A O 1
ATOM 2076 N N . ASP A 1 271 ? 11.608 -5.031 -26.323 1.00 90.38 271 ASP A N 1
ATOM 2077 C CA . ASP A 1 271 ? 10.566 -4.588 -27.248 1.00 90.38 271 ASP A CA 1
ATOM 2078 C C . ASP A 1 271 ? 11.209 -3.888 -28.452 1.00 90.38 271 ASP A C 1
ATOM 2080 O O . ASP A 1 271 ? 11.847 -2.846 -28.308 1.00 90.38 271 ASP A O 1
ATOM 2084 N N . ILE A 1 272 ? 11.028 -4.453 -29.648 1.00 89.94 272 ILE A N 1
ATOM 2085 C CA . ILE A 1 272 ? 11.578 -3.911 -30.902 1.00 89.94 272 ILE A CA 1
ATOM 2086 C C . ILE A 1 272 ? 11.058 -2.492 -31.162 1.00 89.94 272 ILE A C 1
ATOM 2088 O O . ILE A 1 272 ? 11.787 -1.648 -31.677 1.00 89.94 272 ILE A O 1
ATOM 2092 N N . GLU A 1 273 ? 9.818 -2.192 -30.761 1.00 88.00 273 GLU A N 1
ATOM 2093 C CA . GLU A 1 273 ? 9.251 -0.846 -30.903 1.00 88.00 273 GLU A CA 1
ATOM 2094 C C . GLU A 1 273 ? 9.997 0.182 -30.029 1.00 88.00 273 GLU A C 1
ATOM 2096 O O . GLU A 1 273 ? 9.971 1.373 -30.329 1.00 88.00 273 GLU A O 1
ATOM 2101 N N . ALA A 1 274 ? 10.712 -0.256 -28.984 1.00 91.38 274 ALA A N 1
ATOM 2102 C CA . ALA A 1 274 ? 11.519 0.608 -28.123 1.00 91.38 274 ALA A CA 1
ATOM 2103 C C . ALA A 1 274 ? 12.896 0.959 -28.691 1.00 91.38 274 ALA A C 1
ATOM 2105 O O . ALA A 1 274 ? 13.537 1.865 -28.162 1.00 91.38 274 ALA A O 1
ATOM 2106 N N . HIS A 1 275 ? 13.383 0.259 -29.719 1.00 93.88 275 HIS A N 1
ATOM 2107 C CA . HIS A 1 275 ? 14.776 0.376 -30.169 1.00 93.88 275 HIS A CA 1
ATOM 2108 C C . HIS A 1 275 ? 15.114 1.772 -30.684 1.00 93.88 275 HIS A C 1
ATOM 2110 O O . HIS A 1 275 ? 16.119 2.344 -30.272 1.00 93.88 275 HIS A O 1
ATOM 2116 N N . GLU A 1 276 ? 14.242 2.361 -31.505 1.00 92.38 276 GLU A N 1
ATOM 2117 C CA . GLU A 1 276 ? 14.426 3.732 -31.999 1.00 92.38 276 GLU A CA 1
ATOM 2118 C C . GLU A 1 276 ? 14.453 4.743 -30.843 1.00 92.38 276 GLU A C 1
ATOM 2120 O O . GLU A 1 276 ? 15.300 5.632 -30.811 1.00 92.38 276 GLU A O 1
ATOM 2125 N N . MET A 1 277 ? 13.591 4.550 -29.839 1.00 93.81 277 MET A N 1
ATOM 2126 C CA . MET A 1 277 ? 13.552 5.401 -28.648 1.00 93.81 277 MET A CA 1
ATOM 2127 C C . MET A 1 277 ? 14.821 5.251 -27.803 1.00 93.81 277 MET A C 1
ATOM 2129 O O . MET A 1 277 ? 15.364 6.242 -27.330 1.00 93.81 277 MET A O 1
ATOM 2133 N N . LEU A 1 278 ? 15.305 4.021 -27.607 1.00 94.56 278 LEU A N 1
ATOM 2134 C CA . LEU A 1 278 ? 16.516 3.723 -26.835 1.00 94.56 278 LEU A CA 1
ATOM 2135 C C . LEU A 1 278 ? 17.793 4.221 -27.521 1.00 94.56 278 LEU A C 1
ATOM 2137 O O . LEU A 1 278 ? 18.767 4.520 -26.830 1.00 94.56 278 LEU A O 1
ATOM 2141 N N . ALA A 1 279 ? 17.778 4.353 -28.849 1.00 94.81 279 ALA A N 1
ATOM 2142 C CA . ALA A 1 279 ? 18.880 4.896 -29.635 1.00 94.81 279 ALA A CA 1
ATOM 2143 C C . ALA A 1 279 ? 19.046 6.425 -29.501 1.00 94.81 279 ALA A C 1
ATOM 2145 O O . ALA A 1 279 ? 20.006 6.981 -30.043 1.00 94.81 279 ALA A O 1
ATOM 2146 N N . ALA A 1 280 ? 18.163 7.114 -28.767 1.00 95.50 280 ALA A N 1
ATOM 2147 C CA . ALA A 1 280 ? 18.299 8.542 -28.494 1.00 95.50 280 ALA A CA 1
ATOM 2148 C C . ALA A 1 280 ? 19.646 8.868 -27.816 1.00 95.50 280 ALA A C 1
ATOM 2150 O O . ALA A 1 280 ? 20.115 8.159 -26.921 1.00 95.50 280 ALA A O 1
ATOM 2151 N N . GLU A 1 281 ? 20.275 9.974 -28.230 1.00 95.38 281 GLU A N 1
ATOM 2152 C CA . GLU A 1 281 ? 21.654 10.335 -27.859 1.00 95.38 281 GLU A CA 1
ATOM 2153 C C . GLU A 1 281 ? 21.881 10.362 -26.338 1.00 95.38 281 GLU A C 1
ATOM 2155 O O . GLU A 1 281 ? 22.879 9.849 -25.829 1.00 95.38 281 GLU A O 1
ATOM 2160 N N . ASN A 1 282 ? 20.940 10.937 -25.593 1.00 95.19 282 ASN A N 1
ATOM 2161 C CA . ASN A 1 282 ? 20.995 11.038 -24.137 1.00 95.19 282 ASN A CA 1
ATOM 2162 C C . ASN A 1 282 ? 20.915 9.670 -23.439 1.00 95.19 282 ASN A C 1
ATOM 2164 O O . ASN A 1 282 ? 21.581 9.476 -22.422 1.00 95.19 282 ASN A O 1
ATOM 2168 N N . ILE A 1 283 ? 20.128 8.732 -23.971 1.00 96.56 283 ILE A N 1
ATOM 2169 C CA . ILE A 1 283 ? 20.005 7.371 -23.437 1.00 96.56 283 ILE A CA 1
ATOM 2170 C C . ILE A 1 283 ? 21.272 6.582 -23.757 1.00 96.56 283 ILE A C 1
ATOM 2172 O O . ILE A 1 283 ? 21.884 6.011 -22.852 1.00 96.56 283 ILE A O 1
ATOM 2176 N N . MET A 1 284 ? 21.723 6.623 -25.013 1.00 97.19 284 MET A N 1
ATOM 2177 C CA . MET A 1 284 ? 22.952 5.954 -25.442 1.00 97.19 284 MET A CA 1
ATOM 2178 C C . MET A 1 284 ? 24.163 6.440 -24.653 1.00 97.19 284 MET A C 1
ATOM 2180 O O . MET A 1 284 ? 24.971 5.628 -24.206 1.00 97.19 284 MET A O 1
ATOM 2184 N N . ARG A 1 285 ? 24.269 7.748 -24.398 1.00 96.56 285 ARG A N 1
ATOM 2185 C CA . ARG A 1 285 ? 25.321 8.306 -23.543 1.00 96.56 285 ARG A CA 1
ATOM 2186 C C . ARG A 1 285 ? 25.320 7.680 -22.149 1.00 96.56 285 ARG A C 1
ATOM 2188 O O . ARG A 1 285 ? 26.374 7.269 -21.679 1.00 96.56 285 ARG A O 1
ATOM 2195 N N . VAL A 1 286 ? 24.155 7.561 -21.511 1.00 96.25 286 VAL A N 1
ATOM 2196 C CA . VAL A 1 286 ? 24.035 6.927 -20.188 1.00 96.25 286 VAL A CA 1
ATOM 2197 C C . VAL A 1 286 ? 24.456 5.462 -20.229 1.00 96.25 286 VAL A C 1
ATOM 2199 O O . VAL A 1 286 ? 25.175 5.021 -19.333 1.00 96.25 286 VAL A O 1
ATOM 2202 N N . LEU A 1 287 ? 24.058 4.715 -21.262 1.00 96.62 287 LEU A N 1
ATOM 2203 C CA . LEU A 1 287 ? 24.490 3.329 -21.440 1.00 96.62 287 LE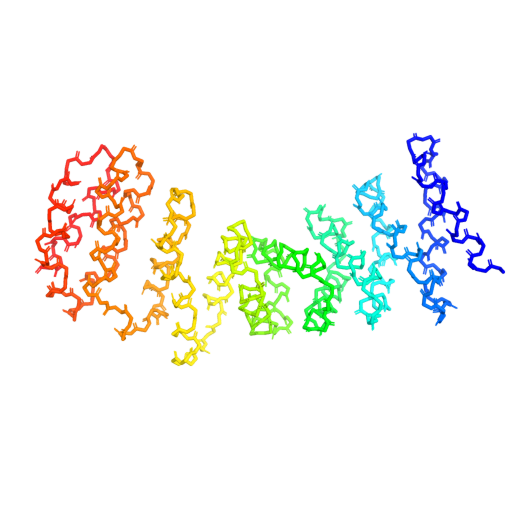U A CA 1
ATOM 2204 C C . LEU A 1 287 ? 26.018 3.248 -21.585 1.00 96.62 287 LEU A C 1
ATOM 2206 O O . LEU A 1 287 ? 26.659 2.520 -20.830 1.00 96.62 287 LEU A O 1
ATOM 2210 N N . PHE A 1 288 ? 26.623 4.044 -22.471 1.00 96.56 288 PHE A N 1
ATOM 2211 C CA . PHE A 1 288 ? 28.076 4.055 -22.677 1.00 96.56 288 PHE A CA 1
ATOM 2212 C C . PHE A 1 288 ? 28.861 4.481 -21.429 1.00 96.56 288 PHE A C 1
ATOM 2214 O O . PHE A 1 288 ? 29.862 3.841 -21.094 1.00 96.56 288 PHE A O 1
ATOM 2221 N N . ASP A 1 289 ? 28.389 5.497 -20.703 1.00 94.75 289 ASP A N 1
ATOM 2222 C CA . ASP A 1 289 ? 29.002 5.963 -19.453 1.00 94.75 289 ASP A CA 1
ATOM 2223 C C . ASP A 1 289 ? 29.007 4.854 -18.379 1.00 94.75 289 ASP A C 1
ATOM 2225 O O . ASP A 1 289 ? 29.938 4.765 -17.575 1.00 94.75 289 ASP A O 1
ATOM 2229 N N . ASN A 1 290 ? 28.018 3.952 -18.400 1.00 94.75 290 ASN A N 1
ATOM 2230 C CA . ASN A 1 290 ? 27.869 2.865 -17.428 1.00 94.75 290 ASN A CA 1
ATOM 2231 C C . ASN A 1 290 ? 28.473 1.514 -17.867 1.00 94.75 290 ASN A C 1
ATOM 2233 O O . ASN A 1 290 ? 28.445 0.561 -17.087 1.00 94.75 290 ASN A O 1
ATOM 2237 N N . ILE A 1 291 ? 29.121 1.406 -19.037 1.00 94.88 291 ILE A N 1
ATOM 2238 C CA . ILE A 1 291 ? 29.864 0.183 -19.434 1.00 94.88 291 ILE A CA 1
ATOM 2239 C C . ILE A 1 291 ? 30.971 -0.153 -18.422 1.00 94.88 291 ILE A C 1
ATOM 2241 O O . ILE A 1 291 ? 31.311 -1.317 -18.202 1.00 94.88 291 ILE A O 1
ATOM 2245 N N . LYS A 1 292 ? 31.536 0.879 -17.787 1.00 92.12 292 LYS A N 1
ATOM 2246 C CA . LYS A 1 292 ? 32.588 0.765 -16.769 1.00 92.12 292 LYS A CA 1
ATOM 2247 C C . LYS A 1 292 ? 32.057 0.918 -15.341 1.00 92.12 292 LYS A C 1
ATOM 2249 O O . LYS A 1 292 ? 32.851 1.202 -14.449 1.00 92.12 292 LYS A O 1
ATOM 2254 N N . ALA A 1 293 ? 30.749 0.751 -15.122 1.00 92.06 293 ALA A N 1
ATOM 2255 C CA . ALA A 1 293 ? 30.159 0.809 -13.785 1.00 92.06 293 ALA A CA 1
ATOM 2256 C C . ALA A 1 293 ? 30.910 -0.115 -12.815 1.00 92.06 293 ALA A C 1
ATOM 2258 O O . ALA A 1 293 ? 31.401 -1.168 -13.222 1.00 92.06 293 ALA A O 1
ATOM 2259 N N . GLU A 1 294 ? 31.013 0.268 -11.541 1.00 90.00 294 GLU A N 1
ATOM 2260 C CA . GLU A 1 294 ? 31.808 -0.467 -10.545 1.00 90.00 294 GLU A CA 1
ATOM 2261 C C . GLU A 1 294 ? 31.238 -1.868 -10.266 1.00 90.00 294 GLU A C 1
ATOM 2263 O O . GLU A 1 294 ? 31.989 -2.838 -10.120 1.00 90.00 294 GLU A O 1
ATOM 2268 N N . ASP A 1 295 ? 29.910 -2.016 -10.278 1.00 93.31 295 ASP A N 1
ATOM 2269 C CA . ASP A 1 295 ? 29.242 -3.286 -10.022 1.00 93.31 295 ASP A CA 1
ATOM 2270 C C . ASP A 1 295 ? 28.953 -4.091 -11.298 1.00 93.31 295 ASP A C 1
ATOM 2272 O O . ASP A 1 295 ? 28.607 -3.558 -12.352 1.00 93.31 295 ASP A O 1
ATOM 2276 N N . GLY A 1 296 ? 29.077 -5.417 -11.192 1.00 94.19 296 GLY A N 1
ATOM 2277 C CA . GLY A 1 296 ? 28.878 -6.326 -12.326 1.00 94.19 296 GLY A CA 1
ATOM 2278 C C . GLY A 1 296 ? 27.455 -6.328 -12.881 1.00 94.19 296 GLY A C 1
ATOM 2279 O O . GLY A 1 296 ? 27.290 -6.448 -14.090 1.00 94.19 296 GLY A O 1
ATOM 2280 N N . VAL A 1 297 ? 26.449 -6.132 -12.022 1.00 95.62 297 VAL A N 1
ATOM 2281 C CA . VAL A 1 297 ? 25.035 -6.171 -12.421 1.00 95.62 297 VAL A CA 1
ATOM 2282 C C . VAL A 1 297 ? 24.706 -5.010 -13.355 1.00 95.62 297 VAL A C 1
ATOM 2284 O O . VAL A 1 297 ? 24.101 -5.223 -14.400 1.00 95.62 297 VAL A O 1
ATOM 2287 N N . THR A 1 298 ? 25.140 -3.787 -13.037 1.00 95.88 298 THR A N 1
ATOM 2288 C CA . THR A 1 298 ? 24.924 -2.635 -13.929 1.00 95.88 298 THR A CA 1
ATOM 2289 C C . THR A 1 298 ? 25.591 -2.843 -15.289 1.00 95.88 298 THR A C 1
ATOM 2291 O O . THR A 1 298 ? 24.957 -2.598 -16.314 1.00 95.88 298 THR A O 1
ATOM 2294 N N . ARG A 1 299 ? 26.825 -3.369 -15.325 1.00 96.62 299 ARG A N 1
ATOM 2295 C CA . ARG A 1 299 ? 27.521 -3.663 -16.592 1.00 96.62 299 ARG A CA 1
ATOM 2296 C C . ARG A 1 299 ? 26.765 -4.680 -17.449 1.00 96.62 299 ARG A C 1
ATOM 2298 O O . ARG A 1 299 ? 26.665 -4.496 -18.657 1.00 96.62 299 ARG A O 1
ATOM 2305 N N . GLU A 1 300 ? 26.213 -5.723 -16.833 1.00 97.25 300 GLU A N 1
ATOM 2306 C CA . GLU A 1 300 ? 25.409 -6.739 -17.522 1.00 97.25 300 GLU A CA 1
ATOM 2307 C C . GLU A 1 300 ? 24.109 -6.158 -18.097 1.00 97.25 300 GLU A C 1
ATOM 2309 O O . GLU A 1 300 ? 23.766 -6.425 -19.249 1.00 97.25 300 GLU A O 1
ATOM 2314 N N . LEU A 1 301 ? 23.410 -5.310 -17.335 1.00 97.12 301 LEU A N 1
ATOM 2315 C CA . LEU A 1 301 ? 22.186 -4.640 -17.789 1.00 97.12 301 LEU A CA 1
ATOM 2316 C C . LEU A 1 301 ? 22.454 -3.684 -18.959 1.00 97.12 301 LEU A C 1
ATOM 2318 O O . LEU A 1 301 ? 21.696 -3.656 -19.929 1.00 97.12 301 LEU A O 1
ATOM 2322 N N . VAL A 1 302 ? 23.550 -2.927 -18.892 1.00 97.19 302 VAL A N 1
ATOM 2323 C CA . VAL A 1 302 ? 23.993 -2.047 -19.980 1.00 97.19 302 VAL A CA 1
ATOM 2324 C C . VAL A 1 302 ? 24.343 -2.858 -21.223 1.00 97.19 302 VAL A C 1
ATOM 2326 O O . VAL A 1 302 ? 23.859 -2.538 -22.305 1.00 97.19 302 VAL A O 1
ATOM 2329 N N . ALA A 1 303 ? 25.131 -3.926 -21.077 1.00 97.00 303 ALA A N 1
ATOM 2330 C CA . ALA A 1 303 ? 25.483 -4.803 -22.190 1.00 97.00 303 ALA A CA 1
ATOM 2331 C C . ALA A 1 303 ? 24.233 -5.421 -22.832 1.00 97.00 303 ALA A C 1
ATOM 2333 O O . ALA A 1 303 ? 24.097 -5.387 -24.047 1.00 97.00 303 ALA A O 1
ATOM 2334 N N . THR A 1 304 ? 23.281 -5.894 -22.024 1.00 97.12 304 THR A N 1
ATOM 2335 C CA . THR A 1 304 ? 21.991 -6.419 -22.503 1.00 97.12 304 THR A CA 1
ATOM 2336 C C . THR A 1 304 ? 21.216 -5.367 -23.295 1.00 97.12 304 THR A C 1
ATOM 2338 O O . THR A 1 304 ? 20.693 -5.656 -24.367 1.00 97.12 304 THR A O 1
ATOM 2341 N N . SER A 1 305 ? 21.166 -4.130 -22.793 1.00 96.62 305 SER A N 1
ATOM 2342 C CA . SER A 1 305 ? 20.498 -3.019 -23.481 1.00 96.62 305 SER A CA 1
ATOM 2343 C C . SER A 1 305 ? 21.135 -2.755 -24.847 1.00 96.62 305 SER A C 1
ATOM 2345 O O . SER A 1 305 ? 20.427 -2.726 -25.845 1.00 96.62 305 SER A O 1
ATOM 2347 N N . LEU A 1 306 ? 22.466 -2.633 -24.889 1.00 97.06 306 LEU A N 1
ATOM 2348 C CA . LEU A 1 306 ? 23.241 -2.345 -26.101 1.00 97.06 306 LEU A CA 1
ATOM 2349 C C . LEU A 1 306 ? 23.301 -3.508 -27.098 1.00 97.06 306 LEU A C 1
ATOM 2351 O O . LEU A 1 306 ? 23.563 -3.272 -28.265 1.00 97.06 306 LEU A O 1
ATOM 2355 N N . CYS A 1 307 ? 23.143 -4.755 -26.653 1.00 96.69 307 CYS A N 1
ATOM 2356 C CA . CYS A 1 307 ? 23.090 -5.908 -27.554 1.00 96.69 307 CYS A CA 1
ATOM 2357 C C . CYS A 1 307 ? 21.725 -6.061 -28.226 1.00 96.69 307 CYS A C 1
ATOM 2359 O O . CYS A 1 307 ? 21.653 -6.634 -29.310 1.00 96.69 307 CYS A O 1
ATOM 2361 N N . ASN A 1 308 ? 20.658 -5.627 -27.553 1.00 95.81 308 ASN A N 1
ATOM 2362 C CA . ASN A 1 308 ? 19.302 -5.724 -28.078 1.00 95.81 308 ASN A CA 1
ATOM 2363 C C . ASN A 1 308 ? 18.978 -4.599 -29.072 1.00 95.81 308 ASN A C 1
ATOM 2365 O O . ASN A 1 308 ? 18.234 -4.859 -30.013 1.00 95.81 308 ASN A O 1
ATOM 2369 N N . VAL A 1 309 ? 19.504 -3.390 -28.835 1.00 92.50 309 VAL A N 1
ATOM 2370 C CA . VAL A 1 309 ? 19.404 -2.215 -29.727 1.00 92.50 309 VAL A CA 1
ATOM 2371 C C . VAL A 1 309 ? 20.401 -2.340 -30.875 1.00 92.50 309 VAL A C 1
ATOM 2373 O O . VAL A 1 309 ? 19.996 -2.103 -32.032 1.00 92.50 309 VAL A O 1
#

Sequence (309 aa):
GKLLTIKIIHNFMSASSTMTKAMFEMTVVMTTQIVNLSKKEVTLQYCSACLHMFTKEEIRGMKHLALNIIDSMRILLTCSDPLTQFFAISSSGNLFFNNLCNNAVKVEQLVLAFVQHGPNISDPAANQALALALAKLSQEASYMAVIEKLGLLRSVLELLLKLLDLHKNSLLLQESCCIAVCRIALRIDSLSVPEKERIAGVFFNMLETDDQYVLGSTISGIRALGSSGLCPKQLLSETLLSRIASIVARYNKYLELCRTGCAVLAVFSYDIEAHEMLAAENIMRVLFDNIKAEDGVTRELVATSLCNV

Solvent-accessible surface area (backbone atoms only — not comparable to full-atom values): 16419 Å² total; per-residue (Å²): 108,72,57,60,54,42,54,51,52,44,59,53,54,77,53,47,90,77,55,51,73,69,55,50,52,50,51,53,54,52,40,35,51,46,47,77,73,52,89,50,64,74,48,46,34,45,36,25,49,42,48,25,54,41,33,72,53,55,49,79,72,48,45,76,55,39,58,50,51,50,62,35,43,73,55,40,53,70,48,82,51,46,68,26,31,28,23,33,39,43,24,51,28,35,38,60,77,66,61,41,57,88,48,64,71,58,50,48,53,44,51,49,52,49,63,70,37,52,84,73,60,80,32,69,69,25,47,53,39,43,45,54,33,52,23,51,36,52,68,38,69,72,46,38,52,45,36,57,76,69,69,37,49,67,61,52,40,54,49,45,54,52,47,42,71,75,36,73,87,38,65,71,57,40,48,46,33,50,55,25,46,46,55,42,54,77,71,51,96,78,72,54,68,71,54,26,46,55,57,49,49,55,42,58,63,43,65,75,54,93,46,70,68,54,37,36,56,31,40,46,43,52,31,53,30,50,72,66,71,43,49,44,71,90,67,67,42,48,69,55,52,43,49,42,30,50,50,26,62,74,41,62,86,41,64,67,44,31,34,38,35,38,43,31,52,30,54,46,29,75,38,75,86,38,32,72,46,52,63,34,67,69,34,42,48,44,41,62,69,31,61,74,41,92,49,70,67,41,24,50,27,27,49,51,24,65,71,58,90

Mean predicted aligned error: 4.94 Å

Organism: NCBI:txid89044

pLDDT: mean 93.18, std 4.35, range [73.31, 98.19]

Foldseek 3Di:
DLQVVLVVLLVVLVVVVPDDLVRLLVSLVSLLVSLVVDPDPSSLLSSLSSLLSCLVCLVVLPLVSVLSSLVSLLRQLPDLDQSSLQSSLNSLLSCLVSVSHPDLVSLLSSLVSLLVSLVSRDHLNSLLSSLLSLLSLLVDPSSVVSCVVVVNLVSSLVSLLVSCVVPVPDLVSLLSSLLSNLSSVLPDPDDDPVRLVSNLVSLQSQLPDPDLVSLLSSLLSLLSCLLSVSHDPVNLALVSLLSLLVSCVVPVVPLSSVLSSLSNLLSCLVPPVCLVSCPPPSNVVSLVVQCVPPDPSSVVSSVSNVVSD

InterPro domains:
  IPR011989 Armadillo-like helical [G3DSA:1.25.10.10] (3-309)
  IPR016024 Armadillo-type fold [SSF48371] (6-300)

Radius of gyration: 23.7 Å; Cα contacts (8 Å, |Δi|>4): 395; chains: 1; bounding box: 58×33×68 Å

Secondary structure (DSSP, 8-state):
-HHHHHHHHHHHHTTGGG--HHHHHHHHHHHHHHHHH---HHHHHHHHHHHHHHHHTGGGG-TTHHHHHHHHHHHHTT---HHHHHHHHHHHHHHHHTT----HHHHHHHHHHHHHHGGG---HHHHHHHHHHHHHHHHSHHHHHHHHHTT-HHHHHHHHHHHHHHTTT-HHHHHHHHHHHHHHHTT-S---HHHHHHHHHHHHHHTT---HHHHHHHHHHHHHHHHTT-S-GGG--HHHHHHHHHHHHHTTT-HHHHHHHHHHHHHHTTSGGGHHHHTSHHHHHHHHHHTT-SSHHHHHHHHHHHHH-